Protein AF-A0ABD7JQG3-F1 (afdb_monomer_lite)

Secondary structure (DSSP, 8-state):
-HHHHHHHHHHHHH-HHHHHHHHHHHHHHHHHHHTT----SS-SHHHHHHHHHHTHHHHHHHHHHHHIIIIIHHHHSSHHHHHHHTT--HHHHHHHHHHHHHHHHHHHHHHHHHHHHHHHHHHTTT-PPPPPTTHHHHHHHHHHHHHHHHHHHHHHHHHHHHHH--HHHHHHHHHHHHHHHHHHHHHHGGG--

Radius of gyration: 19.18 Å; chains: 1; bounding box: 51×43×50 Å

Foldseek 3Di:
DVVVLVVLVVCQVPDPLNVVLLVQLLVQLVVLVVVCVQPDVAQALVSLVVSNVVSLVSVLVSLLSSLCVRPLCCLPVCVVVVCVVVPDDPVNVVVSSLVSSLVVLLVSSVVSSVSSRVVSCVVVVNCHDDDDPCNVVVVVVVSVVSSVVSSVLSVVLSVQCVVPVDSVVSVVVVVVVVVVVVVVVVVVVPPDD

Structure (mmCIF, N/CA/C/O backbone):
data_AF-A0ABD7JQG3-F1
#
_entry.id   AF-A0ABD7JQG3-F1
#
loop_
_atom_site.group_PDB
_atom_site.id
_atom_site.type_symbol
_atom_site.label_atom_id
_atom_site.label_alt_id
_atom_site.label_comp_id
_atom_site.label_asym_id
_atom_site.label_entity_id
_atom_site.label_seq_id
_atom_site.pdbx_PDB_ins_code
_atom_site.Cartn_x
_atom_site.Cartn_y
_atom_site.Cartn_z
_atom_site.occupancy
_atom_site.B_iso_or_equiv
_atom_site.auth_seq_id
_atom_site.auth_comp_id
_atom_site.auth_asym_id
_atom_site.auth_atom_id
_atom_site.pdbx_PDB_model_num
ATOM 1 N N . MET A 1 1 ? -23.945 4.153 6.727 1.00 66.44 1 MET A N 1
ATOM 2 C CA . MET A 1 1 ? -22.587 3.629 6.431 1.00 66.44 1 MET A CA 1
ATOM 3 C C . MET A 1 1 ? -21.761 4.599 5.591 1.00 66.44 1 MET A C 1
ATOM 5 O O . MET A 1 1 ? -20.688 4.965 6.045 1.00 66.44 1 MET A O 1
ATOM 9 N N . PHE A 1 2 ? -22.267 5.107 4.458 1.00 71.56 2 PHE A N 1
ATOM 10 C CA . PHE A 1 2 ? -21.543 6.068 3.602 1.00 71.56 2 PHE A CA 1
ATOM 11 C C . PHE A 1 2 ? -20.986 7.311 4.320 1.00 71.56 2 PHE A C 1
ATOM 13 O O . PHE A 1 2 ? -19.851 7.690 4.064 1.00 71.56 2 PHE A O 1
ATOM 20 N N . ASN A 1 3 ? -21.718 7.909 5.268 1.00 76.25 3 ASN A N 1
ATOM 21 C CA . ASN A 1 3 ? -21.191 9.045 6.043 1.00 76.25 3 ASN A CA 1
ATOM 22 C C . ASN A 1 3 ? -20.011 8.658 6.955 1.00 76.25 3 ASN A C 1
ATOM 24 O O . ASN A 1 3 ? -19.144 9.485 7.204 1.00 76.25 3 ASN A O 1
ATOM 28 N N . SER A 1 4 ? -19.945 7.400 7.407 1.00 68.94 4 SER A N 1
ATOM 29 C CA . SER A 1 4 ? -18.804 6.877 8.173 1.00 68.94 4 SER A CA 1
ATOM 30 C C . SER A 1 4 ? -17.583 6.703 7.269 1.00 68.94 4 SER A C 1
ATOM 32 O O . SER A 1 4 ? -16.497 7.129 7.630 1.00 68.94 4 SER A O 1
ATOM 34 N N . ILE A 1 5 ? -17.787 6.163 6.062 1.00 73.00 5 ILE A N 1
ATOM 35 C CA . ILE A 1 5 ? -16.744 6.019 5.035 1.00 73.00 5 ILE A CA 1
ATOM 36 C C . ILE A 1 5 ? -16.175 7.393 4.653 1.00 73.00 5 ILE A C 1
ATOM 38 O O . ILE A 1 5 ? -14.962 7.572 4.634 1.00 73.00 5 ILE A O 1
ATOM 42 N N . LYS A 1 6 ? -17.039 8.388 4.408 1.00 77.31 6 LYS A N 1
ATOM 43 C CA . LYS A 1 6 ? -16.616 9.765 4.098 1.00 77.31 6 LYS A CA 1
ATOM 44 C C . LYS A 1 6 ? -15.787 10.387 5.225 1.00 77.31 6 LYS A C 1
ATOM 46 O O . LYS A 1 6 ? -14.781 11.030 4.944 1.00 77.31 6 LYS A O 1
ATOM 51 N N . ALA A 1 7 ? -16.194 10.191 6.480 1.00 76.31 7 ALA A N 1
ATOM 52 C CA . ALA A 1 7 ? -15.458 10.697 7.636 1.00 76.31 7 ALA A CA 1
ATOM 53 C C . ALA A 1 7 ? -14.079 10.031 7.777 1.00 76.31 7 ALA A C 1
ATOM 55 O O . ALA A 1 7 ? -13.089 10.728 7.999 1.00 76.31 7 ALA A O 1
ATOM 56 N N . ASP A 1 8 ? -14.008 8.711 7.578 1.00 76.44 8 ASP A N 1
ATOM 57 C CA . ASP A 1 8 ? -12.752 7.955 7.619 1.00 76.44 8 ASP A CA 1
ATOM 58 C C . ASP A 1 8 ? -11.786 8.431 6.521 1.00 76.44 8 ASP A C 1
ATOM 60 O O . ASP A 1 8 ? -10.620 8.701 6.807 1.00 76.44 8 ASP A O 1
ATOM 64 N N . TYR A 1 9 ? -12.280 8.640 5.295 1.00 76.44 9 TYR A N 1
ATOM 65 C CA . TYR A 1 9 ? -11.499 9.214 4.195 1.00 76.44 9 TYR A CA 1
ATOM 66 C C . TYR A 1 9 ? -11.006 10.630 4.482 1.00 76.44 9 TYR A C 1
ATOM 68 O O . TYR A 1 9 ? -9.829 10.931 4.286 1.00 76.44 9 TYR A O 1
ATOM 76 N N . TYR A 1 10 ? -11.893 11.500 4.964 1.00 80.25 10 TYR A N 1
ATOM 77 C CA . TYR A 1 10 ? -11.546 12.882 5.280 1.00 80.25 10 TYR A CA 1
ATOM 78 C C . TYR A 1 10 ? -10.452 12.957 6.351 1.00 80.25 10 TYR A C 1
ATOM 80 O O . TYR A 1 10 ? -9.482 13.704 6.209 1.00 80.25 10 TYR A O 1
ATOM 88 N N . ARG A 1 11 ? -10.569 12.136 7.402 1.00 75.62 11 ARG A N 1
ATOM 89 C CA . ARG A 1 11 ? -9.550 12.037 8.453 1.00 75.62 11 ARG A CA 1
ATOM 90 C C . ARG A 1 11 ? -8.215 11.552 7.894 1.00 75.62 11 ARG A C 1
ATOM 92 O O . ARG A 1 11 ? -7.167 12.042 8.305 1.00 75.62 11 ARG A O 1
ATOM 99 N N . LEU A 1 12 ? -8.256 10.605 6.962 1.00 74.56 12 LEU A N 1
ATOM 100 C CA . LEU A 1 12 ? -7.072 9.983 6.390 1.00 74.56 12 LEU A CA 1
ATOM 101 C C . LEU A 1 12 ? -6.294 10.935 5.478 1.00 74.56 12 LEU A C 1
ATOM 103 O O . LEU A 1 12 ? -5.100 11.111 5.691 1.00 74.56 12 LEU A O 1
ATOM 107 N N . PHE A 1 13 ? -6.962 11.625 4.550 1.00 75.38 13 PHE A N 1
ATOM 108 C CA . PHE A 1 13 ? -6.308 12.605 3.669 1.00 75.38 13 PHE A CA 1
ATOM 109 C C . PHE A 1 13 ? -5.743 13.819 4.415 1.00 75.38 13 PHE A C 1
ATOM 111 O O . PHE A 1 13 ? -4.793 14.447 3.949 1.00 75.38 13 PHE A O 1
ATOM 118 N N . ARG A 1 14 ? -6.303 14.149 5.584 1.00 79.94 14 ARG A N 1
ATOM 119 C CA . ARG A 1 14 ? -5.788 15.209 6.461 1.00 79.94 14 ARG A CA 1
ATOM 120 C C . ARG A 1 14 ? -4.673 14.726 7.398 1.00 79.94 14 ARG A C 1
ATOM 122 O O . ARG A 1 14 ? -3.995 15.547 8.011 1.00 79.94 14 ARG A O 1
ATOM 129 N N . SER A 1 15 ? -4.480 13.416 7.538 1.00 76.69 15 SER A N 1
ATOM 130 C CA . SER A 1 15 ? -3.488 12.859 8.454 1.00 76.69 15 SER A CA 1
ATOM 131 C C . SER A 1 15 ? -2.072 13.098 7.938 1.00 76.69 15 SER A C 1
ATOM 133 O O . SER A 1 15 ? -1.725 12.706 6.825 1.00 76.69 15 SER A O 1
ATOM 135 N N . VAL A 1 16 ? -1.219 13.665 8.792 1.00 72.56 16 VAL A N 1
ATOM 136 C CA . VAL A 1 16 ? 0.224 13.796 8.525 1.00 72.56 16 VAL A CA 1
ATOM 137 C C . VAL A 1 16 ? 0.867 12.416 8.344 1.00 72.56 16 VAL A C 1
ATOM 139 O O . VAL A 1 16 ? 1.790 12.263 7.551 1.00 72.56 16 VAL A O 1
ATOM 142 N N . GLY A 1 17 ? 0.333 11.387 9.013 1.00 69.94 17 GLY A N 1
ATOM 143 C CA . GLY A 1 17 ? 0.807 10.011 8.875 1.00 69.94 17 GLY A CA 1
ATOM 144 C C . GLY A 1 17 ? 0.571 9.429 7.480 1.00 69.94 17 GLY A C 1
ATOM 145 O O . GLY A 1 17 ? 1.443 8.741 6.963 1.00 69.94 17 GLY A O 1
ATOM 146 N N . PHE A 1 18 ? -0.554 9.754 6.833 1.00 77.25 18 PHE A N 1
ATOM 147 C CA . PHE A 1 18 ? -0.825 9.310 5.461 1.00 77.25 18 PHE A CA 1
ATOM 148 C C . PHE A 1 18 ? 0.182 9.906 4.470 1.00 77.25 18 PHE A C 1
ATOM 150 O O . PHE A 1 18 ? 0.817 9.177 3.708 1.00 77.25 18 PHE A O 1
ATOM 157 N N . TRP A 1 19 ? 0.398 11.221 4.538 1.00 78.56 19 TRP A N 1
ATOM 158 C CA . TRP A 1 19 ? 1.377 11.901 3.687 1.00 78.56 19 TRP A CA 1
ATOM 159 C C . TRP A 1 19 ? 2.818 11.464 3.976 1.00 78.56 19 TRP A C 1
ATOM 161 O O . TRP A 1 19 ? 3.605 11.309 3.044 1.00 78.56 19 TRP A O 1
ATOM 171 N N . GLY A 1 20 ? 3.158 11.197 5.242 1.00 78.00 20 GLY A N 1
ATOM 172 C CA . GLY A 1 20 ? 4.467 10.664 5.628 1.00 78.00 20 GLY A CA 1
ATOM 173 C C . GLY A 1 20 ? 4.738 9.280 5.034 1.00 78.00 20 GLY A C 1
ATOM 174 O O . GLY A 1 20 ? 5.815 9.041 4.490 1.00 78.00 20 GLY A O 1
ATOM 175 N N . VAL A 1 21 ? 3.744 8.387 5.059 1.00 77.69 21 VAL A N 1
ATOM 176 C CA . VAL A 1 21 ? 3.840 7.061 4.427 1.00 77.69 21 VAL A CA 1
ATOM 177 C C . VAL A 1 21 ? 3.999 7.182 2.910 1.00 77.69 21 VAL A C 1
ATOM 179 O O . VAL A 1 21 ? 4.825 6.482 2.321 1.00 77.69 21 VAL A O 1
ATOM 182 N N . GLN A 1 22 ? 3.268 8.101 2.274 1.00 78.00 22 GLN A N 1
ATOM 183 C CA . GLN A 1 22 ? 3.406 8.349 0.840 1.00 78.00 22 GLN A CA 1
ATOM 184 C C . GLN A 1 22 ? 4.816 8.842 0.482 1.00 78.00 22 GLN A C 1
ATOM 186 O O . GLN A 1 22 ? 5.421 8.328 -0.461 1.00 78.00 22 GLN A O 1
ATOM 191 N N . ALA A 1 23 ? 5.363 9.787 1.253 1.00 80.31 23 ALA A N 1
ATOM 192 C CA . ALA A 1 23 ? 6.724 10.290 1.068 1.00 80.31 23 ALA A CA 1
ATOM 193 C C . ALA A 1 23 ? 7.779 9.186 1.258 1.00 80.31 23 ALA A C 1
ATOM 195 O O . ALA A 1 23 ? 8.714 9.087 0.464 1.00 80.31 23 ALA A O 1
ATOM 196 N N . PHE A 1 24 ? 7.600 8.310 2.251 1.00 81.88 24 PHE A N 1
ATOM 197 C CA . PHE A 1 24 ? 8.486 7.169 2.489 1.00 81.88 24 PHE A CA 1
ATOM 198 C C . PHE A 1 24 ? 8.505 6.185 1.310 1.00 81.88 24 PHE A C 1
ATOM 200 O O . PHE A 1 24 ? 9.574 5.735 0.895 1.00 81.88 24 PHE A O 1
ATOM 207 N N . CYS A 1 25 ? 7.342 5.893 0.719 1.00 77.81 25 CYS A N 1
ATOM 208 C CA . CYS A 1 25 ? 7.265 5.028 -0.460 1.00 77.81 25 CYS A CA 1
ATOM 209 C C . CYS A 1 25 ? 7.990 5.641 -1.666 1.00 77.81 25 CYS A C 1
ATOM 211 O O . CYS A 1 25 ? 8.729 4.943 -2.359 1.00 77.81 25 CYS A O 1
ATOM 213 N N . ILE A 1 26 ? 7.821 6.950 -1.889 1.00 78.88 26 ILE A N 1
ATOM 214 C CA . ILE A 1 26 ? 8.504 7.682 -2.968 1.00 78.88 26 ILE A CA 1
ATOM 215 C C . ILE A 1 26 ? 10.017 7.658 -2.759 1.00 78.88 26 ILE A C 1
ATOM 217 O O . ILE A 1 26 ? 10.766 7.380 -3.693 1.00 78.88 26 ILE A O 1
ATOM 221 N N . PHE A 1 27 ? 10.471 7.897 -1.529 1.00 81.56 27 PHE A N 1
ATOM 222 C CA . PHE A 1 27 ? 11.889 7.833 -1.191 1.00 81.56 27 PHE A CA 1
ATOM 223 C C . PHE A 1 27 ? 12.480 6.441 -1.454 1.00 81.56 27 PHE A C 1
ATOM 225 O O . PHE A 1 27 ? 13.575 6.333 -2.002 1.00 81.56 27 PHE A O 1
ATOM 232 N N . GLY A 1 28 ? 11.732 5.376 -1.152 1.00 78.06 28 GLY A N 1
ATOM 233 C CA . GLY A 1 28 ? 12.131 4.008 -1.490 1.00 78.06 28 GLY A CA 1
ATOM 234 C C . GLY A 1 28 ? 12.273 3.765 -2.995 1.00 78.06 28 GLY A C 1
ATOM 235 O O . GLY A 1 28 ? 13.239 3.137 -3.420 1.00 78.06 28 GLY A O 1
ATOM 236 N N . ILE A 1 29 ? 11.356 4.305 -3.807 1.00 76.56 29 ILE A N 1
ATOM 237 C CA . ILE A 1 29 ? 11.429 4.221 -5.276 1.00 76.56 29 ILE A CA 1
ATOM 238 C C . ILE A 1 29 ? 12.679 4.953 -5.784 1.00 76.56 29 ILE A C 1
ATOM 240 O O . ILE A 1 29 ? 13.425 4.402 -6.589 1.00 76.56 29 ILE A O 1
ATOM 244 N N . LEU A 1 30 ? 12.961 6.157 -5.270 1.00 77.56 30 LEU A N 1
ATOM 245 C CA . LEU A 1 30 ? 14.173 6.903 -5.625 1.00 77.56 30 LEU A CA 1
ATOM 246 C C . LEU A 1 30 ? 15.441 6.121 -5.261 1.00 77.56 30 LEU A C 1
ATOM 248 O O . LEU A 1 30 ? 16.336 5.988 -6.093 1.00 77.56 30 LEU A O 1
ATOM 252 N N . LEU A 1 31 ? 15.509 5.556 -4.053 1.00 76.69 31 LEU A N 1
ATOM 253 C CA . LEU A 1 31 ? 16.640 4.731 -3.619 1.00 76.69 31 LEU A CA 1
ATOM 254 C C . LEU A 1 31 ? 16.843 3.498 -4.506 1.00 76.69 31 LEU A C 1
ATOM 256 O O . LEU A 1 31 ? 17.976 3.184 -4.871 1.00 76.69 31 LEU A O 1
ATOM 260 N N . ALA A 1 32 ? 15.769 2.801 -4.877 1.00 72.56 32 ALA A N 1
ATOM 261 C CA . ALA A 1 32 ? 15.850 1.637 -5.759 1.00 72.56 32 ALA A CA 1
ATOM 262 C C . ALA A 1 32 ? 16.450 1.995 -7.132 1.00 72.56 32 ALA A C 1
ATOM 264 O O . ALA A 1 32 ? 17.255 1.234 -7.668 1.00 72.56 32 ALA A O 1
ATOM 265 N N . ILE A 1 33 ? 16.135 3.186 -7.650 1.00 70.50 33 ILE A N 1
ATOM 266 C CA . ILE A 1 33 ? 16.674 3.698 -8.916 1.00 70.50 33 ILE A CA 1
ATOM 267 C C . ILE A 1 33 ? 18.144 4.107 -8.768 1.00 70.50 33 ILE A C 1
ATOM 269 O O . ILE A 1 33 ? 18.977 3.683 -9.566 1.00 70.50 33 ILE A O 1
ATOM 273 N N . PHE A 1 34 ? 18.494 4.880 -7.732 1.00 68.19 34 PHE A N 1
ATOM 274 C CA . PHE A 1 34 ? 19.876 5.329 -7.500 1.00 68.19 34 PHE A CA 1
ATOM 275 C C . PHE A 1 34 ? 20.840 4.174 -7.223 1.00 68.19 34 PHE A C 1
ATOM 277 O O . PHE A 1 34 ? 21.997 4.215 -7.634 1.00 68.19 34 PHE A O 1
ATOM 284 N N . THR A 1 35 ? 20.376 3.129 -6.538 1.00 65.25 35 THR A N 1
ATOM 285 C CA . THR A 1 35 ? 21.213 1.968 -6.205 1.00 65.25 35 THR A CA 1
ATOM 286 C C . THR A 1 35 ? 21.419 1.014 -7.380 1.00 65.25 35 THR A C 1
ATOM 288 O O . THR A 1 35 ? 22.145 0.036 -7.223 1.00 65.25 35 THR A O 1
ATOM 291 N N . SER A 1 36 ? 20.816 1.283 -8.549 1.00 60.03 36 SER A N 1
ATOM 292 C CA . SER A 1 36 ? 20.921 0.455 -9.762 1.00 60.03 36 SER A CA 1
ATOM 293 C C . SER A 1 36 ? 20.628 -1.032 -9.522 1.00 60.03 36 SER A C 1
ATOM 295 O O . SER A 1 36 ? 21.054 -1.877 -10.298 1.00 60.03 36 SER A O 1
ATOM 297 N N . LYS A 1 37 ? 19.917 -1.382 -8.440 1.00 54.56 37 LYS A N 1
ATOM 298 C CA . LYS A 1 37 ? 19.585 -2.780 -8.126 1.00 54.56 37 LYS A CA 1
ATOM 299 C C . LYS A 1 37 ? 18.555 -3.363 -9.086 1.00 54.56 37 LYS A C 1
ATOM 301 O O . LYS A 1 37 ? 18.428 -4.577 -9.182 1.00 54.56 37 LYS A O 1
ATOM 306 N N . VAL A 1 38 ? 17.852 -2.496 -9.806 1.00 56.00 38 VAL A N 1
ATOM 307 C CA . VAL A 1 38 ? 16.987 -2.863 -10.919 1.00 56.00 38 VAL A CA 1
ATOM 308 C C . VAL A 1 38 ? 17.801 -2.681 -12.196 1.00 56.00 38 VAL A C 1
ATOM 310 O O . VAL A 1 38 ? 17.778 -1.623 -12.811 1.00 56.00 38 VAL A O 1
ATOM 313 N N . VAL A 1 39 ? 18.595 -3.684 -12.566 1.00 48.72 39 VAL A N 1
ATOM 314 C CA . VAL A 1 39 ? 19.221 -3.743 -13.897 1.00 48.72 39 VAL A CA 1
ATOM 315 C C . VAL A 1 39 ? 18.271 -4.507 -14.812 1.00 48.72 39 VAL A C 1
ATOM 317 O O . VAL A 1 39 ? 18.521 -5.651 -15.176 1.00 48.72 39 VAL A O 1
ATOM 320 N N . SER A 1 40 ? 17.141 -3.892 -15.153 1.00 52.22 40 SER A N 1
ATOM 321 C CA . SER A 1 40 ? 16.359 -4.357 -16.298 1.00 52.22 40 SER A CA 1
ATOM 322 C C . SER A 1 40 ? 17.016 -3.766 -17.547 1.00 52.22 40 SER A C 1
ATOM 324 O O . SER A 1 40 ? 17.204 -2.555 -17.637 1.00 52.22 40 SER A O 1
ATOM 326 N N . SER A 1 41 ? 17.412 -4.630 -18.486 1.00 49.09 41 SER A N 1
ATOM 327 C CA . SER A 1 41 ? 18.123 -4.291 -19.734 1.00 49.09 41 SER A CA 1
ATOM 328 C C . SER A 1 41 ? 17.334 -3.367 -20.680 1.00 49.09 41 SER A C 1
ATOM 330 O O . SER A 1 41 ? 17.885 -2.913 -21.682 1.00 49.09 41 SER A O 1
ATOM 332 N N . ASP A 1 42 ? 16.067 -3.086 -20.369 1.00 54.94 42 ASP A N 1
ATOM 333 C CA . ASP A 1 42 ? 15.148 -2.333 -21.211 1.00 54.94 42 ASP A CA 1
ATOM 334 C C . ASP A 1 42 ? 14.823 -0.959 -20.613 1.00 54.94 42 ASP A C 1
ATOM 336 O O . ASP A 1 42 ? 14.288 -0.826 -19.511 1.00 54.94 42 ASP A O 1
ATOM 340 N N . ASN A 1 43 ? 15.113 0.085 -21.390 1.00 57.34 43 ASN A N 1
ATOM 341 C CA . ASN A 1 43 ? 14.728 1.459 -21.085 1.00 57.34 43 ASN A CA 1
ATOM 342 C C . ASN A 1 43 ? 13.208 1.620 -21.265 1.00 57.34 43 ASN A C 1
ATOM 344 O O . ASN A 1 43 ? 12.692 1.360 -22.352 1.00 57.34 43 ASN A O 1
ATOM 348 N N . GLY A 1 44 ? 12.480 2.099 -20.249 1.00 63.25 44 GLY A N 1
ATOM 349 C CA . GLY A 1 44 ? 11.064 2.461 -20.397 1.00 63.25 44 GLY A CA 1
ATOM 350 C C . GLY A 1 44 ? 10.145 1.997 -19.266 1.00 63.25 44 GLY A C 1
ATOM 351 O O . GLY A 1 44 ? 10.538 1.873 -18.113 1.00 63.25 44 GLY A O 1
ATOM 352 N N . ILE A 1 45 ? 8.869 1.774 -19.593 1.00 64.06 45 ILE A N 1
ATOM 353 C CA . ILE A 1 45 ? 7.789 1.597 -18.602 1.00 64.06 45 ILE A CA 1
ATOM 354 C C . ILE A 1 45 ? 7.939 0.300 -17.781 1.00 64.06 45 ILE A C 1
ATOM 356 O O . ILE A 1 45 ? 7.523 0.263 -16.624 1.00 64.06 45 ILE A O 1
ATOM 360 N N . PHE A 1 46 ? 8.585 -0.736 -18.327 1.00 67.19 46 PHE A N 1
ATOM 361 C CA . PHE A 1 46 ? 8.885 -1.967 -17.585 1.00 67.19 46 PHE A CA 1
ATOM 362 C C . PHE A 1 46 ? 9.854 -1.730 -16.424 1.00 67.19 46 PHE A C 1
ATOM 364 O O . PHE A 1 46 ? 9.608 -2.232 -15.334 1.00 67.19 46 PHE A O 1
ATOM 371 N N . PHE A 1 47 ? 10.864 -0.873 -16.601 1.00 69.44 47 PHE A N 1
ATOM 372 C CA . PHE A 1 47 ? 11.760 -0.487 -15.510 1.00 69.44 47 PHE A CA 1
ATOM 373 C C . PHE A 1 47 ? 10.987 0.161 -14.352 1.00 69.44 47 PHE A C 1
ATOM 375 O O . PHE A 1 47 ? 11.191 -0.192 -13.195 1.00 69.44 47 PHE A O 1
ATOM 382 N N . ALA A 1 48 ? 10.038 1.057 -14.644 1.00 67.75 48 ALA A N 1
ATOM 383 C CA . ALA A 1 48 ? 9.211 1.679 -13.609 1.00 67.75 48 ALA A CA 1
ATOM 384 C C . ALA A 1 48 ? 8.356 0.652 -12.840 1.00 67.75 48 ALA A C 1
ATOM 386 O O . ALA A 1 48 ? 8.199 0.762 -11.623 1.00 67.75 48 ALA A O 1
ATOM 387 N N . ILE A 1 49 ? 7.823 -0.361 -13.530 1.00 73.38 49 ILE A N 1
ATOM 388 C CA . ILE A 1 49 ? 7.043 -1.443 -12.909 1.00 73.38 49 ILE A CA 1
ATOM 389 C C . ILE A 1 49 ? 7.939 -2.354 -12.069 1.00 73.38 49 ILE A C 1
ATOM 391 O O . ILE A 1 49 ? 7.547 -2.716 -10.957 1.00 73.38 49 ILE A O 1
ATOM 395 N N . ASP A 1 50 ? 9.130 -2.688 -12.559 1.00 73.19 50 ASP A N 1
ATOM 396 C CA . ASP A 1 50 ? 10.104 -3.515 -11.846 1.00 73.19 50 ASP A CA 1
ATOM 397 C C . ASP A 1 50 ? 10.616 -2.808 -10.592 1.00 73.19 50 ASP A C 1
ATOM 399 O O . ASP A 1 50 ? 10.695 -3.424 -9.534 1.00 73.19 50 ASP A O 1
ATOM 403 N N . VAL A 1 51 ? 10.869 -1.499 -10.655 1.00 70.62 51 VAL A N 1
ATOM 404 C CA . VAL A 1 51 ? 11.240 -0.688 -9.485 1.00 70.62 51 VAL A CA 1
ATOM 405 C C . VAL A 1 51 ? 10.131 -0.678 -8.435 1.00 70.62 51 VAL A C 1
ATOM 407 O O . VAL A 1 51 ? 10.401 -0.868 -7.246 1.00 70.62 51 VAL A O 1
ATOM 410 N N . VAL A 1 52 ? 8.877 -0.473 -8.848 1.00 71.81 52 VAL A N 1
ATOM 411 C CA . VAL A 1 52 ? 7.734 -0.492 -7.921 1.00 71.81 52 VAL A CA 1
ATOM 412 C C . VAL A 1 52 ? 7.542 -1.889 -7.324 1.00 71.81 52 VAL A C 1
ATOM 414 O O . VAL A 1 52 ? 7.274 -2.011 -6.128 1.00 71.81 52 VAL A O 1
ATOM 417 N N . SER A 1 53 ? 7.742 -2.939 -8.123 1.00 73.69 53 SER A N 1
ATOM 418 C CA . SER A 1 53 ? 7.616 -4.334 -7.688 1.00 73.69 53 SER A CA 1
ATOM 419 C C . SER A 1 53 ? 8.761 -4.763 -6.770 1.00 73.69 53 SER A C 1
ATOM 421 O O . SER A 1 53 ? 8.509 -5.412 -5.763 1.00 73.69 53 SER A O 1
ATOM 423 N N . TYR A 1 54 ? 9.997 -4.339 -7.035 1.00 71.69 54 TYR A N 1
ATOM 424 C CA . TYR A 1 54 ? 11.141 -4.538 -6.140 1.00 71.69 54 TYR A CA 1
ATOM 425 C C . TYR A 1 54 ? 10.904 -3.863 -4.785 1.00 71.69 54 TYR A C 1
ATOM 427 O O . TYR A 1 54 ? 11.247 -4.397 -3.729 1.00 71.69 54 TYR A O 1
ATOM 435 N N . ASN A 1 55 ? 10.252 -2.700 -4.800 1.00 71.44 55 ASN A N 1
ATOM 436 C CA . ASN A 1 55 ? 9.918 -1.973 -3.588 1.00 71.44 55 ASN A CA 1
ATOM 437 C C . ASN A 1 55 ? 8.645 -2.485 -2.880 1.00 71.44 55 ASN A C 1
ATOM 439 O O . ASN A 1 55 ? 8.196 -1.883 -1.898 1.00 71.44 55 ASN A O 1
ATOM 443 N N . SER A 1 56 ? 8.062 -3.609 -3.317 1.00 67.44 56 SER A N 1
ATOM 444 C CA . SER A 1 56 ? 6.846 -4.168 -2.711 1.00 67.44 56 SER A CA 1
ATOM 445 C C . SER A 1 56 ? 6.993 -4.368 -1.200 1.00 67.44 56 SER A C 1
ATOM 447 O O . SER A 1 56 ? 6.048 -4.120 -0.456 1.00 67.44 56 SER A O 1
ATOM 449 N N . GLY A 1 57 ? 8.194 -4.718 -0.721 1.00 68.25 57 GLY A N 1
ATOM 450 C CA . GLY A 1 57 ? 8.530 -4.825 0.703 1.00 68.25 57 GLY A CA 1
ATOM 451 C C . GLY A 1 57 ? 8.246 -3.551 1.512 1.00 68.25 57 GLY A C 1
ATOM 452 O O . GLY A 1 57 ? 7.605 -3.626 2.563 1.00 68.25 57 GLY A O 1
ATOM 453 N N . MET A 1 58 ? 8.650 -2.367 1.030 1.00 68.06 58 MET A N 1
ATOM 454 C CA . MET A 1 58 ? 8.312 -1.107 1.715 1.00 68.06 58 MET A CA 1
ATOM 455 C C . MET A 1 58 ? 6.830 -0.765 1.561 1.00 68.06 58 MET A C 1
ATOM 457 O O . MET A 1 58 ? 6.253 -0.187 2.483 1.00 68.06 58 MET A O 1
ATOM 461 N N . LEU A 1 59 ? 6.191 -1.149 0.451 1.00 66.75 59 LEU A N 1
ATOM 462 C CA . LEU A 1 59 ? 4.747 -0.958 0.253 1.00 66.75 59 LEU A CA 1
ATOM 463 C C . LEU A 1 59 ? 3.915 -1.778 1.247 1.00 66.75 59 LEU A C 1
ATOM 465 O O . LEU A 1 59 ? 2.887 -1.306 1.743 1.00 66.75 59 LEU A O 1
ATOM 469 N N . PHE A 1 60 ? 4.389 -2.969 1.610 1.00 67.88 60 PHE A N 1
ATOM 470 C CA . PHE A 1 60 ? 3.777 -3.783 2.658 1.00 67.88 60 PHE A CA 1
ATOM 471 C C . PHE A 1 60 ? 3.924 -3.147 4.049 1.00 67.88 60 PHE A C 1
ATOM 473 O O . PHE A 1 60 ? 2.956 -3.123 4.816 1.00 67.88 60 PHE A O 1
ATOM 480 N N . ILE A 1 61 ? 5.083 -2.561 4.370 1.00 69.62 61 ILE A N 1
ATOM 481 C CA . ILE A 1 61 ? 5.288 -1.810 5.625 1.00 69.62 61 ILE A CA 1
ATOM 482 C C . ILE A 1 61 ? 4.390 -0.566 5.662 1.00 69.62 61 ILE A C 1
ATOM 484 O O . ILE A 1 61 ? 3.718 -0.306 6.661 1.00 69.62 61 ILE A O 1
ATOM 488 N N . ALA A 1 62 ? 4.320 0.171 4.555 1.00 68.62 62 ALA A N 1
ATOM 489 C CA . ALA A 1 62 ? 3.459 1.336 4.397 1.00 68.62 62 ALA A CA 1
ATOM 490 C C . ALA A 1 62 ? 1.981 1.000 4.647 1.00 68.62 62 ALA A C 1
ATOM 492 O O . ALA A 1 62 ? 1.301 1.700 5.402 1.00 68.62 62 ALA A O 1
ATOM 493 N N . CYS A 1 63 ? 1.491 -0.114 4.098 1.00 67.12 63 CYS A N 1
ATOM 494 C CA . CYS A 1 63 ? 0.128 -0.574 4.358 1.00 67.12 63 CYS A CA 1
ATOM 495 C C . CYS A 1 63 ? -0.101 -0.941 5.827 1.00 67.12 63 CYS A C 1
ATOM 497 O O . CYS A 1 63 ? -1.131 -0.570 6.387 1.00 67.12 63 CYS A O 1
ATOM 499 N N . ASN A 1 64 ? 0.862 -1.579 6.493 1.00 66.12 64 ASN A N 1
ATOM 500 C CA . ASN A 1 64 ? 0.773 -1.844 7.931 1.00 66.12 64 ASN A CA 1
ATOM 501 C C . ASN A 1 64 ? 0.597 -0.550 8.743 1.00 66.12 64 ASN A C 1
ATOM 503 O O . ASN A 1 64 ? -0.322 -0.450 9.562 1.00 66.12 64 ASN A O 1
ATOM 507 N N . VAL A 1 65 ? 1.391 0.482 8.453 1.00 69.38 65 VAL A N 1
ATOM 508 C CA . VAL A 1 65 ? 1.257 1.794 9.106 1.00 69.38 65 VAL A CA 1
ATOM 509 C C . VAL A 1 65 ? -0.118 2.410 8.826 1.00 69.38 65 VAL A C 1
ATOM 511 O O . VAL A 1 65 ? -0.789 2.853 9.759 1.00 69.38 65 VAL A O 1
ATOM 514 N N . MET A 1 66 ? -0.606 2.358 7.586 1.00 68.62 66 MET A N 1
ATOM 515 C CA . MET A 1 66 ? -1.939 2.864 7.235 1.00 68.62 66 MET A CA 1
ATOM 516 C C . MET A 1 66 ? -3.062 2.171 8.005 1.00 68.62 66 MET A C 1
ATOM 518 O O . MET A 1 66 ? -3.975 2.826 8.510 1.00 68.62 66 MET A O 1
ATOM 522 N N . THR A 1 67 ? -2.974 0.854 8.156 1.00 65.12 67 THR A N 1
ATOM 523 C CA . THR A 1 67 ? -3.968 0.073 8.900 1.00 65.12 67 THR A CA 1
ATOM 524 C C . THR A 1 67 ? -3.930 0.399 10.391 1.00 65.12 67 THR A C 1
ATOM 526 O O . THR A 1 67 ? -4.982 0.527 11.015 1.00 65.12 67 THR A O 1
ATOM 529 N N . SER A 1 68 ? -2.743 0.668 10.941 1.00 65.75 68 SER A N 1
ATOM 530 C CA . SER A 1 68 ? -2.572 1.133 12.318 1.00 65.75 68 SER A CA 1
ATOM 531 C C . SER A 1 68 ? -3.166 2.534 12.554 1.00 65.75 68 SER A C 1
ATOM 533 O O . SER A 1 68 ? -3.819 2.757 13.572 1.00 65.75 68 SER A O 1
ATOM 535 N N . LEU A 1 69 ? -3.059 3.451 11.585 1.00 67.38 69 LEU A N 1
ATOM 536 C CA . LEU A 1 69 ? -3.659 4.791 11.657 1.00 67.38 69 LEU A CA 1
ATOM 537 C C . LEU A 1 69 ? -5.194 4.759 11.538 1.00 67.38 69 LEU A C 1
ATOM 539 O O . LEU A 1 69 ? -5.882 5.585 12.135 1.00 67.38 69 LEU A O 1
ATOM 543 N N . LEU A 1 70 ? -5.743 3.812 10.770 1.00 65.06 70 LEU A N 1
ATOM 544 C CA . LEU A 1 70 ? -7.185 3.681 10.518 1.00 65.06 70 LEU A CA 1
ATOM 545 C C . LEU A 1 70 ? -7.938 2.870 11.573 1.00 65.06 70 LEU A C 1
ATOM 547 O O . LEU A 1 70 ? -9.056 3.230 11.939 1.00 65.06 70 LEU A O 1
ATOM 551 N N . LEU A 1 71 ? -7.379 1.734 11.987 1.00 59.66 71 LEU A N 1
ATOM 552 C CA . LEU A 1 71 ? -8.002 0.824 12.950 1.00 59.66 71 LEU A CA 1
ATOM 553 C C . LEU A 1 71 ? -7.485 1.055 14.357 1.00 59.66 71 LEU A C 1
ATOM 555 O O . LEU A 1 71 ? -8.259 0.996 15.307 1.00 59.66 71 LEU A O 1
ATOM 559 N N . GLY A 1 72 ? -6.189 1.302 14.492 1.00 57.41 72 GLY A N 1
ATOM 560 C CA . GLY A 1 72 ? -5.573 1.423 15.795 1.00 57.41 72 GLY A CA 1
ATOM 561 C C . GLY A 1 72 ? -6.102 2.630 16.556 1.00 57.41 72 GLY A C 1
ATOM 562 O O . GLY A 1 72 ? -6.563 2.457 17.683 1.00 57.41 72 GLY A O 1
ATOM 563 N N . VAL A 1 73 ? -6.124 3.818 15.938 1.00 60.19 73 VAL A N 1
ATOM 564 C CA . VAL A 1 73 ? -6.643 5.040 16.587 1.00 60.19 73 VAL A CA 1
ATOM 565 C C . VAL A 1 73 ? -8.077 4.825 17.085 1.00 60.19 73 VAL A C 1
ATOM 567 O O . VAL A 1 73 ? -8.408 5.153 18.222 1.00 60.19 73 VAL A O 1
ATOM 570 N N . ASP A 1 74 ? -8.916 4.163 16.285 1.00 58.06 74 ASP A N 1
ATOM 571 C CA . ASP A 1 74 ? -10.312 3.919 16.658 1.00 58.06 74 ASP A CA 1
ATOM 572 C C . ASP A 1 74 ? -10.494 2.869 17.762 1.00 58.06 74 ASP A C 1
ATOM 574 O O . ASP A 1 74 ? -11.476 2.927 18.513 1.00 58.06 74 ASP A O 1
ATOM 578 N N . LEU A 1 75 ? -9.572 1.911 17.871 1.00 56.53 75 LEU A N 1
ATOM 579 C CA . LEU A 1 75 ? -9.584 0.885 18.914 1.00 56.53 75 LEU A CA 1
ATOM 580 C C . LEU A 1 75 ? -8.952 1.372 20.224 1.00 56.53 75 LEU A C 1
ATOM 582 O O . LEU A 1 75 ? -9.374 0.917 21.288 1.00 56.53 75 LEU A O 1
ATOM 586 N N . ASN A 1 76 ? -7.995 2.301 20.166 1.00 54.72 76 ASN A N 1
ATOM 587 C CA . ASN A 1 76 ? -7.271 2.792 21.339 1.00 54.72 76 ASN A CA 1
ATOM 588 C C . ASN A 1 76 ? -7.993 3.958 22.038 1.00 54.72 76 ASN A C 1
ATOM 590 O O . ASN A 1 76 ? -8.116 3.960 23.261 1.00 54.72 76 ASN A O 1
ATOM 594 N N . ASP A 1 77 ? -8.593 4.886 21.283 1.00 57.84 77 ASP A N 1
ATOM 595 C CA . ASP A 1 77 ? -9.253 6.078 21.850 1.00 57.84 77 ASP A CA 1
ATOM 596 C C . ASP A 1 77 ? -10.703 5.828 22.309 1.00 57.84 77 ASP A C 1
ATOM 598 O O . ASP A 1 77 ? -11.512 6.750 22.417 1.00 57.84 77 ASP A O 1
ATOM 602 N N . LYS A 1 78 ? -11.085 4.565 22.556 1.00 57.22 78 LYS A N 1
ATOM 603 C CA . LYS A 1 78 ? -12.451 4.139 22.948 1.00 57.22 78 LYS A CA 1
ATOM 604 C C . LYS A 1 78 ? -13.565 4.547 21.959 1.00 57.22 78 LYS A C 1
ATOM 606 O O . LYS A 1 78 ? -14.743 4.285 22.221 1.00 57.22 78 LYS A O 1
ATOM 611 N N . LEU A 1 79 ? -13.218 5.101 20.794 1.00 58.09 79 LEU A N 1
ATOM 612 C CA . LEU A 1 79 ? -14.134 5.471 19.707 1.00 58.09 79 LEU A CA 1
ATOM 613 C C . LEU A 1 79 ? -14.926 4.267 19.188 1.00 58.09 79 LEU A C 1
ATOM 615 O O . LEU A 1 79 ? -16.073 4.424 18.768 1.00 58.09 79 LEU A O 1
ATOM 619 N N . TYR A 1 80 ? -14.356 3.062 19.261 1.00 58.88 80 TYR A N 1
ATOM 620 C CA . TYR A 1 80 ? -15.068 1.817 18.983 1.00 58.88 80 TYR A CA 1
ATOM 621 C C . TYR A 1 80 ? -16.293 1.627 19.889 1.00 58.88 80 TYR A C 1
ATOM 623 O O . TYR A 1 80 ? -17.386 1.350 19.400 1.00 58.88 80 TYR A O 1
ATOM 631 N N . HIS A 1 81 ? -16.142 1.837 21.200 1.00 57.12 81 HIS A N 1
ATOM 632 C CA . HIS A 1 81 ? -17.253 1.702 22.142 1.00 57.12 81 HIS A CA 1
ATOM 633 C C . HIS A 1 81 ? -18.300 2.796 21.904 1.00 57.12 81 HIS A C 1
ATOM 635 O O . HIS A 1 81 ? -19.489 2.509 21.858 1.00 57.12 81 HIS A O 1
ATOM 641 N N . ASN A 1 82 ? -17.859 4.023 21.617 1.00 61.03 82 ASN A N 1
ATOM 642 C CA . ASN A 1 82 ? -18.751 5.150 21.342 1.00 61.03 82 ASN A CA 1
ATOM 643 C C . ASN A 1 82 ? -19.565 4.975 20.037 1.00 61.03 82 ASN A C 1
ATOM 645 O O . ASN A 1 82 ? -20.744 5.326 19.960 1.00 61.03 82 ASN A O 1
ATOM 649 N N . ASN A 1 83 ? -18.966 4.364 19.009 1.00 60.12 83 ASN A N 1
ATOM 650 C CA . ASN A 1 83 ? -19.678 3.995 17.780 1.00 60.12 83 ASN A CA 1
ATOM 651 C C . ASN A 1 83 ? -20.696 2.859 18.002 1.00 60.12 83 ASN A C 1
ATOM 653 O O . ASN A 1 83 ? -21.702 2.806 17.297 1.00 60.12 83 ASN A O 1
ATOM 657 N N . LEU A 1 84 ? -20.463 1.964 18.968 1.00 59.47 84 LEU A N 1
ATOM 658 C CA . LEU A 1 84 ? -21.416 0.905 19.322 1.00 59.47 84 LEU A CA 1
ATOM 659 C C . LEU A 1 84 ? -22.591 1.445 20.145 1.00 59.47 84 LEU A C 1
ATOM 661 O O . LEU A 1 84 ? -23.733 1.064 19.894 1.00 59.47 84 LEU A O 1
ATOM 665 N N . THR A 1 85 ? -22.337 2.368 21.075 1.00 60.69 85 THR A N 1
ATOM 666 C CA . THR A 1 85 ? -23.383 2.992 21.906 1.00 60.69 85 THR A CA 1
ATOM 667 C C . THR A 1 85 ? -24.313 3.898 21.094 1.00 60.69 85 THR A C 1
ATOM 669 O O . THR A 1 85 ? -25.477 4.062 21.441 1.00 60.69 85 THR A O 1
ATOM 672 N N . THR A 1 86 ? -23.842 4.429 19.962 1.00 58.97 86 THR A N 1
ATOM 673 C CA . THR A 1 86 ? -24.652 5.210 19.005 1.00 58.97 86 THR A CA 1
ATOM 674 C C . THR A 1 86 ? -25.504 4.345 18.061 1.00 58.97 86 THR A C 1
ATOM 676 O O . THR A 1 86 ? -26.117 4.867 17.131 1.00 58.97 86 THR A O 1
ATOM 679 N N . GLY A 1 87 ? -25.576 3.028 18.291 1.00 56.97 87 GLY A N 1
ATOM 680 C CA . GLY A 1 87 ? -26.500 2.125 17.596 1.00 56.97 87 GLY A CA 1
ATOM 681 C C . GLY A 1 87 ? -25.992 1.559 16.267 1.00 56.97 87 GLY A C 1
ATOM 682 O O . GLY A 1 87 ? -26.756 0.911 15.551 1.00 56.97 87 GLY A O 1
ATOM 683 N N . LYS A 1 88 ? -24.713 1.753 15.908 1.00 62.59 88 LYS A N 1
ATOM 684 C CA . LYS A 1 88 ? -24.134 1.056 14.748 1.00 62.59 88 LYS A CA 1
ATOM 685 C C . LYS A 1 88 ? -23.864 -0.406 15.098 1.00 62.59 88 LYS A C 1
ATOM 687 O O . LYS A 1 88 ? -23.236 -0.720 16.107 1.00 62.59 88 LYS A O 1
ATOM 692 N N . THR A 1 89 ? -24.294 -1.313 14.226 1.00 70.19 89 THR A N 1
ATOM 693 C CA . THR A 1 89 ? -24.025 -2.748 14.390 1.00 70.19 89 THR A CA 1
ATOM 694 C C . THR A 1 89 ? -22.535 -3.051 14.192 1.00 70.19 89 THR A C 1
ATOM 696 O O . THR A 1 89 ? -21.855 -2.420 13.376 1.00 70.19 89 THR A O 1
ATOM 699 N N . ARG A 1 90 ? -22.014 -4.048 14.925 1.00 69.44 90 ARG A N 1
ATOM 700 C CA . ARG A 1 90 ? -20.601 -4.473 14.850 1.00 69.44 90 ARG A CA 1
ATOM 701 C C . ARG A 1 90 ? -20.188 -4.799 13.410 1.00 69.44 90 ARG A C 1
ATOM 703 O O . ARG A 1 90 ? -19.155 -4.334 12.945 1.00 69.44 90 ARG A O 1
ATOM 710 N N . THR A 1 91 ? -21.029 -5.524 12.676 1.00 68.94 91 THR A N 1
ATOM 711 C CA . THR A 1 91 ? -20.794 -5.905 11.274 1.00 68.94 91 THR A CA 1
ATOM 712 C C . THR A 1 91 ? -20.710 -4.704 10.336 1.00 68.94 91 THR A C 1
ATOM 714 O O . THR A 1 91 ? -19.813 -4.652 9.497 1.00 68.94 91 THR A O 1
ATOM 717 N N . GLN A 1 92 ? -21.574 -3.697 10.499 1.00 71.75 92 GLN A N 1
ATOM 718 C CA . GLN A 1 92 ? -21.524 -2.487 9.673 1.00 71.75 92 GLN A CA 1
ATOM 719 C C . GLN A 1 92 ? -20.251 -1.664 9.909 1.00 71.75 92 GLN A C 1
ATOM 721 O O . GLN A 1 92 ? -19.726 -1.065 8.970 1.00 71.75 92 GLN A O 1
ATOM 726 N N . TYR A 1 93 ? -19.731 -1.641 11.136 1.00 74.00 93 TYR A N 1
ATOM 727 C CA . TYR A 1 93 ? -18.460 -0.979 11.431 1.00 74.00 93 TYR A CA 1
ATOM 728 C C . TYR A 1 93 ? -17.290 -1.657 10.703 1.00 74.00 93 TYR A C 1
ATOM 730 O O . TYR A 1 93 ? -16.537 -0.987 9.996 1.00 74.00 93 TYR A O 1
ATOM 738 N N . TYR A 1 94 ? -17.179 -2.986 10.799 1.00 72.62 94 TYR A N 1
ATOM 739 C CA . TYR A 1 94 ? -16.097 -3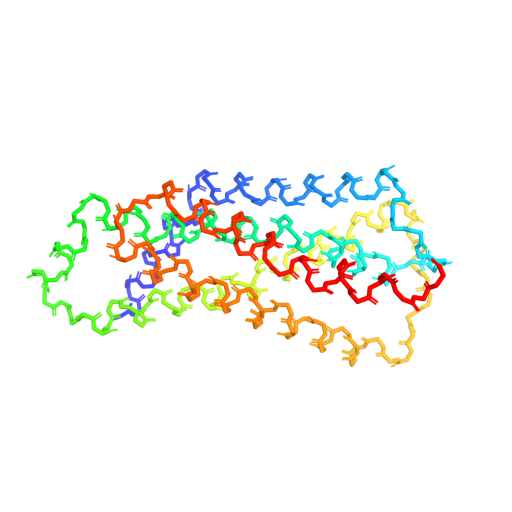.730 10.145 1.00 72.62 94 TYR A CA 1
ATOM 740 C C . TYR A 1 94 ? -16.184 -3.683 8.623 1.00 72.62 94 TYR A C 1
ATOM 742 O O . TYR A 1 94 ? -15.177 -3.441 7.962 1.00 72.62 94 TYR A O 1
ATOM 750 N N . PHE A 1 95 ? -17.386 -3.829 8.065 1.00 76.81 95 PHE A N 1
ATOM 751 C CA . PHE A 1 95 ? -17.579 -3.752 6.620 1.00 76.81 95 PHE A CA 1
ATOM 752 C C . PHE A 1 95 ? -17.219 -2.365 6.072 1.00 76.81 95 PHE A C 1
ATOM 754 O O . PHE A 1 95 ? -16.554 -2.256 5.048 1.00 76.81 95 PHE A O 1
ATOM 761 N N . SER A 1 96 ? -17.575 -1.295 6.793 1.00 77.44 96 SER A N 1
ATOM 762 C CA . SER A 1 96 ? -17.188 0.073 6.428 1.00 77.44 96 SER A CA 1
ATOM 763 C C . SER A 1 96 ? -15.668 0.244 6.377 1.00 77.44 96 SER A C 1
ATOM 765 O O . SER A 1 96 ? -15.157 0.864 5.449 1.00 77.44 96 SER A O 1
ATOM 767 N N . LYS A 1 97 ? -14.935 -0.315 7.345 1.00 80.69 97 LYS A N 1
A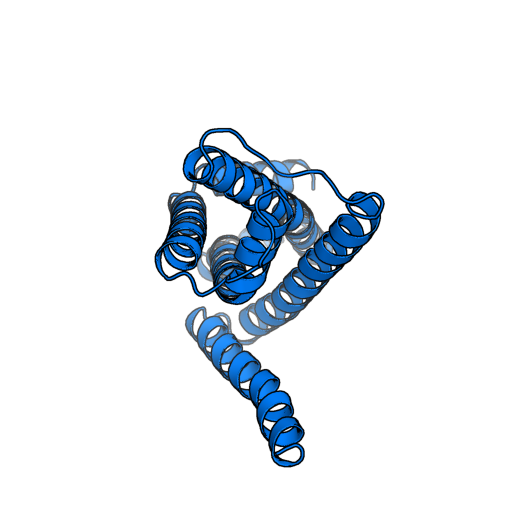TOM 768 C CA . LYS A 1 97 ? -13.469 -0.207 7.392 1.00 80.69 97 LYS A CA 1
ATOM 769 C C . LYS A 1 97 ? -12.768 -1.053 6.340 1.00 80.69 97 LYS A C 1
ATOM 771 O O . LYS A 1 97 ? -11.841 -0.569 5.693 1.00 80.69 97 LYS A O 1
ATOM 776 N N . ALA A 1 98 ? -13.249 -2.276 6.136 1.00 79.12 98 ALA A N 1
ATOM 777 C CA . ALA A 1 98 ? -12.757 -3.159 5.089 1.00 79.12 98 ALA A CA 1
ATOM 778 C C . ALA A 1 98 ? -12.958 -2.541 3.698 1.00 79.12 98 ALA A C 1
ATOM 780 O O . ALA A 1 98 ? -12.062 -2.637 2.863 1.00 79.12 98 ALA A O 1
ATOM 781 N N . LEU A 1 99 ? -14.088 -1.855 3.471 1.00 81.62 99 LEU A N 1
ATOM 782 C CA . LEU A 1 99 ? -14.333 -1.111 2.237 1.00 81.62 99 LEU A CA 1
ATOM 783 C C . LEU A 1 99 ? -13.370 0.062 2.071 1.00 81.62 99 LEU A C 1
ATOM 785 O O . LEU A 1 99 ? -12.760 0.164 1.014 1.00 81.62 99 LEU A O 1
ATOM 789 N N . VAL A 1 100 ? -13.193 0.908 3.096 1.00 81.94 100 VAL A N 1
ATOM 790 C CA . VAL A 1 100 ? -12.262 2.053 3.032 1.00 81.94 100 VAL A CA 1
ATOM 791 C C . VAL A 1 100 ? -10.872 1.579 2.613 1.00 81.94 100 VAL A C 1
ATOM 793 O O . VAL A 1 100 ? -10.321 2.095 1.645 1.00 81.94 100 VAL A O 1
ATOM 796 N N . ILE A 1 101 ? -10.347 0.542 3.267 1.00 79.81 101 ILE A N 1
ATOM 797 C CA . ILE A 1 101 ? -9.011 0.015 2.967 1.00 79.81 101 ILE A CA 1
ATOM 798 C C . ILE A 1 101 ? -8.975 -0.695 1.614 1.00 79.81 101 ILE A C 1
ATOM 800 O O . ILE A 1 101 ? -8.057 -0.449 0.836 1.00 79.81 101 ILE A O 1
ATOM 804 N N . GLY A 1 102 ? -10.001 -1.481 1.279 1.00 80.19 102 GLY A N 1
ATOM 805 C CA . GLY A 1 102 ? -10.121 -2.132 -0.027 1.00 80.19 102 GLY A CA 1
ATOM 806 C C . GLY A 1 102 ? -10.109 -1.148 -1.198 1.00 80.19 102 GLY A C 1
ATOM 807 O O . GLY A 1 102 ? -9.537 -1.453 -2.236 1.00 80.19 102 GLY A O 1
ATOM 808 N N . SER A 1 103 ? -10.668 0.052 -1.025 1.00 83.44 103 SER A N 1
ATOM 809 C CA . SER A 1 103 ? -10.589 1.131 -2.025 1.00 83.44 103 SER A CA 1
ATOM 810 C C . SER A 1 103 ? -9.305 1.970 -1.956 1.00 83.44 103 SER A C 1
ATOM 812 O O . SER A 1 103 ? -8.883 2.520 -2.971 1.00 83.44 103 SER A O 1
ATOM 814 N N . LEU A 1 104 ? -8.647 2.043 -0.798 1.00 82.31 104 LEU A N 1
ATOM 815 C CA . LEU A 1 104 ? -7.419 2.818 -0.623 1.00 82.31 104 LEU A CA 1
ATOM 816 C C . LEU A 1 104 ? -6.186 2.109 -1.198 1.00 82.31 104 LEU A C 1
ATOM 818 O O . LEU A 1 104 ? -5.318 2.764 -1.765 1.00 82.31 104 LEU A O 1
ATOM 822 N N . LEU A 1 105 ? -6.124 0.778 -1.103 1.00 82.50 105 LEU A N 1
ATOM 823 C CA . LEU A 1 105 ? -5.034 -0.020 -1.673 1.00 82.50 105 LEU A CA 1
ATOM 824 C C . LEU A 1 105 ? -4.842 0.178 -3.187 1.00 82.50 105 LEU A C 1
ATOM 826 O O . LEU A 1 105 ? -3.736 0.542 -3.584 1.00 82.50 105 LEU A O 1
ATOM 830 N N . PRO A 1 106 ? -5.857 -0.010 -4.055 1.00 83.44 106 PRO A N 1
ATOM 831 C CA . PRO A 1 106 ? -5.674 0.188 -5.489 1.00 83.44 106 PRO A CA 1
ATOM 832 C C . PRO A 1 106 ? -5.302 1.638 -5.810 1.00 83.44 106 PRO A C 1
ATOM 834 O O . PRO A 1 106 ? -4.458 1.868 -6.670 1.00 83.44 106 PRO A O 1
ATOM 837 N N . MET A 1 107 ? -5.853 2.615 -5.079 1.00 82.69 107 MET A N 1
ATOM 838 C CA . MET A 1 107 ? -5.477 4.023 -5.231 1.00 82.69 107 MET A CA 1
ATOM 839 C C . MET A 1 107 ? -3.995 4.257 -4.898 1.00 82.69 107 MET A C 1
ATOM 841 O O . MET A 1 107 ? -3.306 4.955 -5.641 1.00 82.69 107 MET A O 1
ATOM 845 N N . GLN A 1 108 ? -3.492 3.635 -3.829 1.00 80.62 108 GLN A N 1
ATOM 846 C CA . GLN A 1 108 ? -2.086 3.700 -3.429 1.00 80.62 108 GLN A CA 1
ATOM 847 C C . GLN A 1 108 ? -1.169 3.135 -4.519 1.00 80.62 108 GLN A C 1
ATOM 849 O O . GLN A 1 108 ? -0.211 3.795 -4.920 1.00 80.62 108 GLN A O 1
ATOM 854 N N . PHE A 1 109 ? -1.472 1.939 -5.029 1.00 80.31 109 PHE A N 1
ATOM 855 C CA . PHE A 1 109 ? -0.682 1.314 -6.090 1.00 80.31 109 PHE A CA 1
ATOM 856 C C . PHE A 1 109 ? -0.690 2.148 -7.372 1.00 80.31 109 PHE A C 1
ATOM 858 O O . PHE A 1 109 ? 0.373 2.393 -7.936 1.00 80.31 109 PHE A O 1
ATOM 865 N N . ILE A 1 110 ? -1.850 2.663 -7.795 1.00 83.81 110 ILE A N 1
ATOM 866 C CA . ILE A 1 110 ? -1.954 3.541 -8.972 1.00 83.81 110 ILE A CA 1
ATOM 867 C C . ILE A 1 110 ? -1.066 4.781 -8.811 1.00 83.81 110 ILE A C 1
ATOM 869 O O . ILE A 1 110 ? -0.309 5.107 -9.724 1.00 83.81 110 ILE A O 1
ATOM 873 N N . LEU A 1 111 ? -1.107 5.446 -7.651 1.00 82.69 111 LEU A N 1
ATOM 874 C CA . LEU A 1 111 ? -0.256 6.610 -7.384 1.00 82.69 111 LEU A CA 1
ATOM 875 C C . LEU A 1 111 ? 1.234 6.262 -7.479 1.00 82.69 111 LEU A C 1
ATOM 877 O O . LEU A 1 111 ? 2.004 7.019 -8.064 1.00 82.69 111 LEU A O 1
ATOM 881 N N . LEU A 1 112 ? 1.644 5.114 -6.944 1.00 80.12 112 LEU A N 1
ATOM 882 C CA . LEU A 1 112 ? 3.041 4.677 -6.967 1.00 80.12 112 LEU A CA 1
ATOM 883 C C . LEU A 1 112 ? 3.520 4.308 -8.368 1.00 80.12 112 LEU A C 1
ATOM 885 O O . LEU A 1 112 ? 4.633 4.678 -8.730 1.00 80.12 112 LEU A O 1
ATOM 889 N N . TYR A 1 113 ? 2.685 3.643 -9.167 1.00 80.38 113 TYR A N 1
ATOM 890 C CA . TYR A 1 113 ? 3.002 3.359 -10.565 1.00 80.38 113 TYR A CA 1
ATOM 891 C C . TYR A 1 113 ? 3.128 4.642 -11.388 1.00 80.38 113 TYR A C 1
ATOM 893 O O . TYR A 1 113 ? 4.101 4.789 -12.123 1.00 80.38 113 TYR A O 1
ATOM 901 N N . ILE A 1 114 ? 2.204 5.598 -11.227 1.00 82.81 114 ILE A N 1
ATOM 902 C CA . ILE A 1 114 ? 2.287 6.904 -11.902 1.00 82.81 114 ILE A CA 1
ATOM 903 C C . ILE A 1 114 ? 3.591 7.609 -11.522 1.00 82.81 114 ILE A C 1
ATOM 905 O O . ILE A 1 114 ? 4.312 8.085 -12.396 1.00 82.81 114 ILE A O 1
ATOM 909 N N . LEU A 1 115 ? 3.927 7.647 -10.232 1.00 78.50 115 LEU A N 1
ATOM 910 C CA . LEU A 1 115 ? 5.153 8.288 -9.762 1.00 78.50 115 LEU A CA 1
ATOM 911 C C . LEU A 1 115 ? 6.411 7.564 -10.251 1.00 78.50 115 LEU A C 1
ATOM 913 O O . LEU A 1 115 ? 7.350 8.229 -10.676 1.00 78.50 115 LEU A O 1
ATOM 917 N N . GLY A 1 116 ? 6.422 6.230 -10.263 1.00 77.06 116 GLY A N 1
ATOM 918 C CA . GLY A 1 116 ? 7.515 5.441 -10.833 1.00 77.06 116 GLY A CA 1
ATOM 919 C C . GLY A 1 116 ? 7.737 5.754 -12.315 1.00 77.06 116 GLY A C 1
ATOM 920 O O . GLY A 1 116 ? 8.872 5.972 -12.732 1.00 77.06 116 GLY A O 1
ATOM 921 N N . ILE A 1 117 ? 6.655 5.869 -13.091 1.00 78.12 117 ILE A N 1
ATOM 922 C CA . ILE A 1 117 ? 6.710 6.242 -14.512 1.00 78.12 117 ILE A CA 1
ATOM 923 C C . ILE A 1 117 ? 7.224 7.678 -14.691 1.00 78.12 117 ILE A C 1
ATOM 925 O O . ILE A 1 117 ? 8.046 7.919 -15.571 1.00 78.12 117 ILE A O 1
ATOM 929 N N . VAL A 1 118 ? 6.782 8.630 -13.862 1.00 81.12 118 VAL A N 1
ATOM 930 C CA . VAL A 1 118 ? 7.257 10.026 -13.911 1.00 81.12 118 VAL A CA 1
ATOM 931 C C . VAL A 1 118 ? 8.748 10.116 -13.587 1.00 81.12 118 VAL A C 1
ATOM 933 O O . VAL A 1 118 ? 9.479 10.827 -14.274 1.00 81.12 118 VAL A O 1
ATOM 936 N N . ILE A 1 119 ? 9.218 9.390 -12.571 1.00 76.56 119 ILE A N 1
ATOM 937 C CA . ILE A 1 119 ? 10.640 9.378 -12.211 1.00 76.56 119 ILE A CA 1
ATOM 938 C C . ILE A 1 119 ? 11.469 8.776 -13.352 1.00 76.56 119 ILE A C 1
ATOM 940 O O . ILE A 1 119 ? 12.513 9.325 -13.703 1.00 76.56 119 ILE A O 1
ATOM 944 N N . GLU A 1 120 ? 10.988 7.701 -13.977 1.00 73.44 120 GLU A N 1
ATOM 945 C CA . GLU A 1 120 ? 11.662 7.093 -15.125 1.00 73.44 120 GLU A CA 1
ATOM 946 C C . GLU A 1 120 ? 11.680 8.011 -16.353 1.00 73.44 120 GLU A C 1
ATOM 948 O O . GLU A 1 120 ? 12.695 8.121 -17.042 1.00 73.44 120 GLU A O 1
ATOM 953 N N . PHE A 1 121 ? 10.589 8.738 -16.595 1.00 76.25 121 PHE A N 1
ATOM 954 C CA . PHE A 1 121 ? 10.523 9.743 -17.653 1.00 76.25 121 PHE A CA 1
ATOM 955 C C . PHE A 1 121 ? 11.586 10.835 -17.469 1.00 76.25 121 PHE A C 1
ATOM 957 O O . PHE A 1 121 ? 12.247 11.226 -18.434 1.00 76.25 121 PHE A O 1
ATOM 964 N N . VAL A 1 122 ? 11.787 11.292 -16.227 1.00 77.88 122 VAL A N 1
ATOM 965 C CA . VAL A 1 122 ? 12.831 12.267 -15.880 1.00 77.88 122 VAL A CA 1
ATOM 966 C C . VAL A 1 122 ? 14.231 11.665 -16.037 1.00 77.88 122 VAL A C 1
ATOM 968 O O . VAL A 1 122 ? 15.109 12.331 -16.583 1.00 77.88 122 VAL A O 1
ATOM 971 N N . ARG A 1 123 ? 14.447 10.412 -15.612 1.00 73.19 123 ARG A N 1
ATOM 972 C CA . ARG A 1 123 ? 15.748 9.725 -15.719 1.00 73.19 123 ARG A CA 1
ATOM 973 C C . ARG A 1 123 ? 16.197 9.560 -17.170 1.00 73.19 123 ARG A C 1
ATOM 975 O O . ARG A 1 123 ? 17.358 9.807 -17.484 1.00 73.19 123 ARG A O 1
ATOM 982 N N . THR A 1 124 ? 15.279 9.161 -18.043 1.00 69.94 124 THR A N 1
ATOM 983 C CA . THR A 1 124 ? 15.587 8.783 -19.431 1.00 69.94 124 THR A CA 1
ATOM 984 C C . THR A 1 124 ? 15.440 9.964 -20.406 1.00 69.94 124 THR A C 1
ATOM 986 O O . THR A 1 124 ? 15.570 9.806 -21.619 1.00 69.94 124 THR A O 1
ATOM 989 N N . GLY A 1 125 ? 15.187 11.180 -19.900 1.00 65.38 125 GLY A N 1
ATOM 990 C CA . GLY A 1 125 ? 15.137 12.401 -20.715 1.00 65.38 125 GLY A CA 1
ATOM 991 C C . GLY A 1 125 ? 14.037 12.392 -21.782 1.00 65.38 125 GLY A C 1
ATOM 992 O O . GLY A 1 125 ? 14.201 13.005 -22.833 1.00 65.38 125 GLY A O 1
ATOM 993 N N . GLY A 1 126 ? 12.936 11.674 -21.538 1.00 66.38 126 GLY A N 1
ATOM 994 C CA . GLY A 1 126 ? 11.809 11.555 -22.470 1.00 66.38 126 GLY A CA 1
ATOM 995 C C . GLY A 1 126 ? 11.869 10.391 -23.467 1.00 66.38 126 GLY A C 1
ATOM 996 O O . GLY A 1 126 ? 10.881 10.159 -24.162 1.00 66.38 126 GLY A O 1
ATOM 997 N N . ASN A 1 127 ? 12.950 9.604 -23.509 1.00 62.56 127 ASN A N 1
ATOM 998 C CA . ASN A 1 127 ? 13.028 8.400 -24.349 1.00 62.56 127 ASN A CA 1
ATOM 999 C C . ASN A 1 127 ? 12.441 7.174 -23.635 1.00 62.56 127 ASN A C 1
ATOM 1001 O O . ASN A 1 127 ? 13.151 6.267 -23.206 1.00 62.56 127 ASN A O 1
ATOM 1005 N N . MET A 1 128 ? 11.117 7.132 -23.503 1.00 63.69 128 MET A N 1
ATOM 1006 C CA . MET A 1 128 ? 10.437 5.908 -23.077 1.00 63.69 128 MET A CA 1
ATOM 1007 C C . MET A 1 128 ? 10.563 4.887 -24.217 1.00 63.69 128 MET A C 1
ATOM 1009 O O . MET A 1 128 ? 10.093 5.153 -25.322 1.00 63.69 128 MET A O 1
ATOM 1013 N N . GLY A 1 129 ? 11.237 3.757 -23.987 1.00 61.97 129 GLY A N 1
ATOM 1014 C CA . GLY A 1 129 ? 11.378 2.707 -24.998 1.00 61.97 129 GLY A CA 1
ATOM 1015 C C . GLY A 1 129 ? 10.032 2.169 -25.500 1.00 61.97 129 GLY A C 1
ATOM 1016 O O . GLY A 1 129 ? 8.957 2.509 -25.001 1.00 61.97 129 GLY A O 1
ATOM 1017 N N . THR A 1 130 ? 10.079 1.320 -26.522 1.00 63.53 130 THR A N 1
ATOM 1018 C CA . THR A 1 130 ? 8.877 0.781 -27.168 1.00 63.53 130 THR A CA 1
ATOM 1019 C C . THR A 1 130 ? 8.073 -0.113 -26.229 1.00 63.53 130 THR A C 1
ATOM 1021 O O . THR A 1 130 ? 8.614 -1.036 -25.625 1.00 63.53 130 THR A O 1
ATOM 1024 N N . LEU A 1 131 ? 6.763 0.132 -26.152 1.00 67.12 131 LEU A N 1
ATOM 1025 C CA . LEU A 1 131 ? 5.838 -0.670 -25.356 1.00 67.12 131 LEU A CA 1
ATOM 1026 C C . LEU A 1 131 ? 5.684 -2.078 -25.970 1.00 67.12 131 LEU A C 1
ATOM 1028 O O . LEU A 1 131 ? 5.271 -2.179 -27.129 1.00 67.12 131 LEU A O 1
ATOM 1032 N N . PRO A 1 132 ? 5.960 -3.169 -25.232 1.00 67.62 132 PRO A N 1
ATOM 1033 C CA . PRO A 1 132 ? 5.728 -4.521 -25.733 1.00 67.62 132 PRO A CA 1
ATOM 1034 C C . PRO A 1 132 ? 4.235 -4.792 -25.960 1.00 67.62 132 PRO A C 1
ATOM 1036 O O . PRO A 1 132 ? 3.387 -4.339 -25.191 1.00 67.62 132 PRO A O 1
ATOM 1039 N N . ALA A 1 133 ? 3.901 -5.605 -26.966 1.00 70.25 133 ALA A N 1
ATOM 1040 C CA . ALA A 1 133 ? 2.511 -5.915 -27.327 1.00 70.25 133 ALA A CA 1
ATOM 1041 C C . ALA A 1 133 ? 1.692 -6.567 -26.187 1.00 70.25 133 ALA A C 1
ATOM 1043 O O . ALA A 1 133 ? 0.479 -6.390 -26.118 1.00 70.25 133 ALA A O 1
ATOM 1044 N N . ASN A 1 134 ? 2.354 -7.265 -25.254 1.00 75.56 134 ASN A N 1
ATOM 1045 C CA . ASN A 1 134 ? 1.718 -7.963 -24.126 1.00 75.56 134 ASN A CA 1
ATOM 1046 C C . ASN A 1 134 ? 1.695 -7.150 -22.816 1.00 75.56 134 ASN A C 1
ATOM 1048 O O . ASN A 1 134 ? 1.332 -7.685 -21.766 1.00 75.56 134 ASN A O 1
ATOM 1052 N N . PHE A 1 135 ? 2.072 -5.867 -22.864 1.00 76.06 135 PHE A N 1
ATOM 1053 C CA . PHE A 1 135 ? 2.229 -5.008 -21.688 1.00 76.06 135 PHE A CA 1
ATOM 1054 C C . PHE A 1 135 ? 0.980 -4.968 -20.797 1.00 76.06 135 PHE A C 1
ATOM 1056 O O . PHE A 1 135 ? 1.052 -5.251 -19.604 1.00 76.06 135 PHE A O 1
ATOM 1063 N N . TRP A 1 136 ? -0.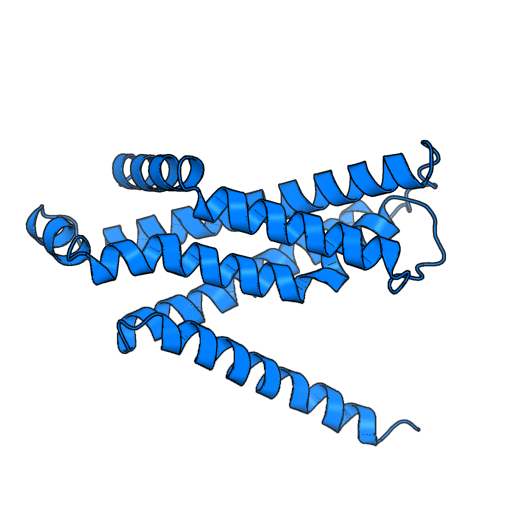181 -4.660 -21.380 1.00 77.88 136 TRP A N 1
ATOM 1064 C CA . TRP A 1 136 ? -1.416 -4.456 -20.620 1.00 77.88 136 TRP A CA 1
ATOM 1065 C C . TRP A 1 136 ? -1.876 -5.711 -19.877 1.00 77.88 136 TRP A C 1
ATOM 1067 O O . TRP A 1 136 ? -2.352 -5.609 -18.748 1.00 77.88 136 TRP A O 1
ATOM 1077 N N . GLY A 1 137 ? -1.698 -6.890 -20.481 1.00 81.06 137 GLY A N 1
ATOM 1078 C CA . GLY A 1 137 ? -2.050 -8.162 -19.853 1.00 81.06 137 GLY A CA 1
ATOM 1079 C C . GLY A 1 137 ? -1.151 -8.479 -18.659 1.00 81.06 137 GLY A C 1
ATOM 1080 O O . GLY A 1 137 ? -1.648 -8.783 -17.576 1.00 81.06 137 GLY A O 1
ATOM 1081 N N . GLN A 1 138 ? 0.167 -8.349 -18.829 1.00 79.94 138 GLN A N 1
ATOM 1082 C CA . GLN A 1 138 ? 1.126 -8.616 -17.752 1.00 79.94 138 GLN A CA 1
ATOM 1083 C C . GLN A 1 138 ? 1.019 -7.594 -16.615 1.00 79.94 138 GLN A C 1
ATOM 1085 O O . GLN A 1 138 ? 0.996 -7.978 -15.445 1.00 79.94 138 GLN A O 1
ATOM 1090 N N . PHE A 1 139 ? 0.865 -6.310 -16.947 1.00 82.25 139 PHE A N 1
ATOM 1091 C CA . PHE A 1 139 ? 0.654 -5.256 -15.960 1.00 82.25 139 PHE A CA 1
ATOM 1092 C C . PHE A 1 139 ? -0.628 -5.482 -15.150 1.00 82.25 139 PHE A C 1
ATOM 1094 O O . PHE A 1 139 ? -0.594 -5.391 -13.925 1.00 82.25 139 PHE A O 1
ATOM 1101 N N . ALA A 1 140 ? -1.745 -5.825 -15.801 1.00 84.44 140 ALA A N 1
ATOM 1102 C CA . ALA A 1 140 ? -3.008 -6.070 -15.107 1.00 84.44 140 ALA A CA 1
ATOM 1103 C C . ALA A 1 140 ? -2.911 -7.246 -14.122 1.00 84.44 140 ALA A C 1
ATOM 1105 O O . ALA A 1 140 ? -3.404 -7.145 -12.998 1.00 84.44 140 ALA A O 1
ATOM 1106 N N . ILE A 1 141 ? -2.245 -8.338 -14.510 1.00 84.56 141 ILE A N 1
ATOM 1107 C CA . ILE A 1 141 ? -2.045 -9.501 -13.633 1.00 84.56 141 ILE A CA 1
ATOM 1108 C C . ILE A 1 141 ? -1.177 -9.124 -12.428 1.00 84.56 141 ILE A C 1
ATOM 1110 O O . ILE A 1 141 ? -1.567 -9.404 -11.294 1.00 84.56 141 ILE A O 1
ATOM 1114 N N . LEU A 1 142 ? -0.043 -8.448 -12.651 1.00 83.31 142 LEU A N 1
ATOM 1115 C CA . LEU A 1 142 ? 0.841 -7.984 -11.575 1.00 83.31 142 LEU A CA 1
ATOM 1116 C C . LEU A 1 142 ? 0.112 -7.032 -10.621 1.00 83.31 142 LEU A C 1
ATOM 1118 O O . LEU A 1 142 ? 0.184 -7.205 -9.406 1.00 83.31 142 LEU A O 1
ATOM 1122 N N . PHE A 1 143 ? -0.648 -6.080 -11.162 1.00 84.69 143 PHE A N 1
ATOM 1123 C CA . PHE A 1 143 ? -1.441 -5.134 -10.385 1.00 84.69 143 PHE A CA 1
ATOM 1124 C C . PHE A 1 143 ? -2.462 -5.847 -9.490 1.00 84.69 143 PHE A C 1
ATOM 1126 O O . PHE A 1 143 ? -2.521 -5.599 -8.284 1.00 84.69 143 PHE A O 1
ATOM 1133 N N . VAL A 1 144 ? -3.244 -6.769 -10.058 1.00 86.62 144 VAL A N 1
ATOM 1134 C CA . VAL A 1 144 ? -4.252 -7.532 -9.307 1.00 86.62 144 VAL A CA 1
ATOM 1135 C C . VAL A 1 144 ? -3.592 -8.396 -8.234 1.00 86.62 144 VAL A C 1
ATOM 1137 O O . VAL A 1 144 ? -4.064 -8.421 -7.095 1.00 86.62 144 VAL A O 1
ATOM 1140 N N . MET A 1 145 ? -2.483 -9.060 -8.562 1.00 85.94 145 MET A N 1
ATOM 1141 C CA . MET A 1 145 ? -1.741 -9.886 -7.612 1.00 85.94 145 MET A CA 1
ATOM 1142 C C . MET A 1 145 ? -1.220 -9.054 -6.437 1.00 85.94 145 MET A C 1
ATOM 1144 O O . MET A 1 145 ? -1.414 -9.440 -5.286 1.00 85.94 145 MET A O 1
ATOM 1148 N N . GLN A 1 146 ? -0.632 -7.884 -6.700 1.00 83.12 146 GLN A N 1
ATOM 1149 C CA . GLN A 1 146 ? -0.148 -6.986 -5.650 1.00 83.12 146 GLN A CA 1
ATOM 1150 C C . GLN A 1 146 ? -1.287 -6.499 -4.748 1.00 83.12 146 GLN A C 1
ATOM 1152 O O . GLN A 1 146 ? -1.177 -6.599 -3.525 1.00 83.12 146 GLN A O 1
ATOM 1157 N N . VAL A 1 147 ? -2.417 -6.071 -5.321 1.00 84.06 147 VAL A N 1
ATOM 1158 C CA . VAL A 1 147 ? -3.582 -5.620 -4.541 1.00 84.06 147 VAL A CA 1
ATOM 1159 C C . VAL A 1 147 ? -4.128 -6.738 -3.645 1.00 84.06 147 VAL A C 1
ATOM 1161 O O . VAL A 1 147 ? -4.370 -6.499 -2.459 1.00 84.06 147 VAL A O 1
ATOM 1164 N N . ILE A 1 148 ? -4.289 -7.959 -4.168 1.00 86.69 148 ILE A N 1
ATOM 1165 C CA . ILE A 1 148 ? -4.808 -9.101 -3.394 1.00 86.69 148 ILE A CA 1
ATOM 1166 C C . ILE A 1 148 ? -3.830 -9.501 -2.285 1.00 86.69 148 ILE A C 1
ATOM 1168 O O . ILE A 1 148 ? -4.252 -9.685 -1.141 1.00 86.69 148 ILE A O 1
ATOM 1172 N N . CYS A 1 149 ? -2.533 -9.588 -2.586 1.00 83.31 149 CYS A N 1
ATOM 1173 C CA . CYS A 1 149 ? -1.506 -9.924 -1.600 1.00 83.31 149 CYS A CA 1
ATOM 1174 C C . CYS A 1 149 ? -1.476 -8.906 -0.453 1.00 83.31 149 CYS A C 1
ATOM 1176 O O . CYS A 1 149 ? -1.462 -9.282 0.720 1.00 83.31 149 CYS A O 1
ATOM 1178 N N . THR A 1 150 ? -1.519 -7.610 -0.762 1.00 80.25 150 THR A N 1
ATOM 1179 C CA . THR A 1 150 ? -1.534 -6.562 0.267 1.00 80.25 150 THR A CA 1
ATOM 1180 C C . THR A 1 150 ? -2.836 -6.559 1.066 1.00 80.25 150 THR A C 1
ATOM 1182 O O . THR A 1 150 ? -2.814 -6.314 2.274 1.00 80.25 150 THR A O 1
ATOM 1185 N N . TYR A 1 151 ? -3.964 -6.894 0.437 1.00 83.06 151 TYR A N 1
ATOM 1186 C CA . TYR A 1 151 ? -5.234 -7.043 1.144 1.00 83.06 151 TYR A CA 1
ATOM 1187 C C . TYR A 1 151 ? -5.232 -8.249 2.096 1.00 83.06 151 TYR A C 1
ATOM 1189 O O . TYR A 1 151 ? -5.725 -8.147 3.219 1.00 83.06 151 TYR A O 1
ATOM 1197 N N . ALA A 1 152 ? -4.618 -9.370 1.705 1.00 83.81 152 ALA A N 1
ATOM 1198 C CA . ALA A 1 152 ? -4.456 -10.531 2.579 1.00 83.81 152 ALA A CA 1
ATOM 1199 C C . ALA A 1 152 ? -3.631 -10.186 3.832 1.00 83.81 152 ALA A C 1
ATOM 1201 O O . ALA A 1 152 ? -4.026 -10.520 4.951 1.00 83.81 152 ALA A O 1
ATOM 1202 N N . TRP A 1 153 ? -2.540 -9.435 3.662 1.00 77.06 153 TRP A N 1
ATOM 1203 C CA . TRP A 1 153 ? -1.754 -8.917 4.782 1.00 77.06 153 TRP A CA 1
ATOM 1204 C C . TRP A 1 153 ? -2.558 -8.006 5.701 1.00 77.06 153 TRP A C 1
ATOM 1206 O O . TRP A 1 153 ? -2.468 -8.136 6.921 1.00 77.06 153 TRP A O 1
ATOM 1216 N N . TYR A 1 154 ? -3.383 -7.128 5.132 1.00 78.75 154 TYR A N 1
ATOM 1217 C CA . TYR A 1 154 ? -4.284 -6.294 5.918 1.00 78.75 154 TYR A CA 1
ATOM 1218 C C . TYR A 1 154 ? -5.248 -7.123 6.784 1.00 78.75 154 TYR A C 1
ATOM 1220 O O . TYR A 1 154 ? -5.460 -6.807 7.957 1.00 78.75 154 TYR A O 1
ATOM 1228 N N . CYS A 1 155 ? -5.809 -8.206 6.245 1.00 80.25 155 CYS A N 1
ATOM 1229 C CA . CYS A 1 155 ? -6.683 -9.090 7.016 1.00 80.25 155 CYS A CA 1
ATOM 1230 C C . CYS A 1 155 ? -5.955 -9.696 8.227 1.00 80.25 155 CYS A C 1
ATOM 1232 O O . CYS A 1 155 ? -6.501 -9.695 9.334 1.00 80.25 155 CYS A O 1
ATOM 1234 N N . ILE A 1 156 ? -4.712 -10.154 8.042 1.00 80.31 156 ILE A N 1
ATOM 1235 C CA . ILE A 1 156 ? -3.882 -10.718 9.119 1.00 80.31 156 ILE A CA 1
ATOM 1236 C C . ILE A 1 156 ? -3.604 -9.659 10.193 1.00 80.31 156 ILE A C 1
ATOM 1238 O O . ILE A 1 156 ? -3.805 -9.904 11.383 1.00 80.31 156 ILE A O 1
ATOM 1242 N N . THR A 1 157 ? -3.189 -8.458 9.793 1.00 75.88 157 THR A N 1
ATOM 1243 C CA . THR A 1 157 ? -2.780 -7.405 10.736 1.00 75.88 157 THR A CA 1
ATOM 1244 C C . THR A 1 157 ? -3.973 -6.837 11.495 1.00 75.88 157 THR A C 1
ATOM 1246 O O . THR A 1 157 ? -3.885 -6.608 12.702 1.00 75.88 157 THR A O 1
ATOM 1249 N N . SER A 1 158 ? -5.125 -6.707 10.832 1.00 75.81 158 SER A N 1
ATOM 1250 C CA . SER A 1 158 ? -6.392 -6.356 11.477 1.00 75.81 158 SER A CA 1
ATOM 1251 C C . SER A 1 158 ? -6.819 -7.408 12.504 1.00 75.81 158 SER A C 1
ATOM 1253 O O . SER A 1 158 ? -7.342 -7.049 13.561 1.00 75.81 158 SER A O 1
ATOM 1255 N N . PHE A 1 159 ? -6.607 -8.696 12.218 1.00 79.50 159 PHE A N 1
ATOM 1256 C CA . PHE A 1 159 ? -6.925 -9.779 13.149 1.00 79.50 159 PHE A CA 1
ATOM 1257 C C . PHE A 1 159 ? -6.021 -9.751 14.391 1.00 79.50 159 PHE A C 1
ATOM 1259 O O . PHE A 1 159 ? -6.516 -9.810 15.518 1.00 79.50 159 PHE A O 1
ATOM 1266 N N . VAL A 1 160 ? -4.711 -9.567 14.204 1.00 79.06 160 VAL A N 1
ATOM 1267 C CA . VAL A 1 160 ? -3.742 -9.430 15.308 1.00 79.06 160 VAL A CA 1
ATOM 1268 C C . VAL A 1 160 ? -4.051 -8.204 16.169 1.00 79.06 160 VAL A C 1
ATOM 1270 O O . VAL A 1 160 ? -4.136 -8.306 17.394 1.00 79.06 160 VAL A O 1
ATOM 1273 N N . LEU A 1 161 ? -4.278 -7.047 15.542 1.00 75.44 161 LEU A N 1
ATOM 1274 C CA . LEU A 1 161 ? -4.606 -5.804 16.242 1.00 75.44 161 LEU A CA 1
ATOM 1275 C C . LEU A 1 161 ? -5.883 -5.958 17.084 1.00 75.44 161 LEU A C 1
ATOM 1277 O O . LEU A 1 161 ? -5.969 -5.416 18.186 1.00 75.44 161 LEU A O 1
ATOM 1281 N N . TYR A 1 162 ? -6.859 -6.725 16.597 1.00 73.31 162 TYR A N 1
ATOM 1282 C CA . TYR A 1 162 ? -8.080 -7.016 17.340 1.00 73.31 162 TYR A CA 1
ATOM 1283 C C . TYR A 1 162 ? -7.828 -7.878 18.585 1.00 73.31 162 TYR A C 1
ATOM 1285 O O . TYR A 1 162 ? -8.348 -7.556 19.657 1.00 73.31 162 TYR A O 1
ATOM 1293 N N . LEU A 1 163 ? -7.031 -8.945 18.458 1.00 76.56 163 LEU A N 1
ATOM 1294 C CA . LEU A 1 163 ? -6.728 -9.853 19.569 1.00 76.56 163 LEU A CA 1
ATOM 1295 C C . LEU A 1 163 ? -5.894 -9.175 20.654 1.00 76.56 163 LEU A C 1
ATOM 1297 O O . LEU A 1 163 ? -6.179 -9.329 21.840 1.00 76.56 163 LEU A O 1
ATOM 1301 N N . THR A 1 164 ? -4.868 -8.426 20.257 1.00 76.12 164 THR A N 1
ATOM 1302 C CA . THR A 1 164 ? -3.883 -7.905 21.210 1.00 76.12 164 THR A CA 1
ATOM 1303 C C . THR A 1 164 ? -4.177 -6.477 21.660 1.00 76.12 164 THR A C 1
ATOM 1305 O O . THR A 1 164 ? -3.661 -6.050 22.690 1.00 76.12 164 THR A O 1
ATOM 1308 N N . ARG A 1 165 ? -4.983 -5.715 20.901 1.00 70.75 165 ARG A N 1
ATOM 1309 C CA . ARG A 1 165 ? -5.218 -4.268 21.101 1.00 70.75 165 ARG A CA 1
ATOM 1310 C C . ARG A 1 165 ? -3.928 -3.451 21.253 1.00 70.75 165 ARG A C 1
ATOM 1312 O O . ARG A 1 165 ? -3.932 -2.383 21.855 1.00 70.75 165 ARG A O 1
ATOM 1319 N N . ASN A 1 166 ? -2.821 -3.955 20.710 1.00 70.62 166 ASN A N 1
ATOM 1320 C CA . ASN A 1 166 ? -1.496 -3.369 20.849 1.00 70.62 166 ASN A CA 1
ATOM 1321 C C . ASN A 1 166 ? -0.840 -3.229 19.474 1.00 70.62 166 ASN A C 1
ATOM 1323 O O . ASN A 1 166 ? -0.675 -4.208 18.746 1.00 70.62 166 ASN A O 1
ATOM 1327 N N . TYR A 1 167 ? -0.435 -2.004 19.154 1.00 68.00 167 TYR A N 1
ATOM 1328 C CA . TYR A 1 167 ? 0.220 -1.638 17.902 1.00 68.00 167 TYR A CA 1
ATOM 1329 C C . TYR A 1 167 ? 1.571 -2.316 17.716 1.00 68.00 167 TYR A C 1
ATOM 1331 O O . TYR A 1 167 ? 1.884 -2.764 16.616 1.00 68.00 167 TYR A O 1
ATOM 1339 N N . SER A 1 168 ? 2.364 -2.431 18.783 1.00 71.12 168 SER A N 1
ATOM 1340 C CA . SER A 1 168 ? 3.717 -2.987 18.700 1.00 71.12 168 SER A CA 1
ATOM 1341 C C . SER A 1 168 ? 3.699 -4.449 18.254 1.00 71.12 168 SER A C 1
ATOM 1343 O O . SER A 1 168 ? 4.584 -4.894 17.530 1.00 71.12 168 SER A O 1
ATOM 1345 N N . VAL A 1 169 ? 2.649 -5.190 18.619 1.00 74.12 169 VAL A N 1
ATOM 1346 C CA . VAL A 1 169 ? 2.506 -6.606 18.258 1.00 74.12 169 VAL A CA 1
ATOM 1347 C C . VAL A 1 169 ? 2.184 -6.786 16.774 1.00 74.12 169 VAL A C 1
ATOM 1349 O O . VAL A 1 169 ? 2.602 -7.778 16.181 1.00 74.12 169 VAL A O 1
ATOM 1352 N N . VAL A 1 170 ? 1.552 -5.803 16.127 1.00 71.12 170 VAL A N 1
ATOM 1353 C CA . VAL A 1 170 ? 1.358 -5.817 14.666 1.00 71.12 170 VAL A CA 1
ATOM 1354 C C . VAL A 1 170 ? 2.698 -5.717 13.932 1.00 71.12 170 VAL A C 1
ATOM 1356 O O . VAL A 1 170 ? 2.941 -6.463 12.989 1.00 71.12 170 VAL A O 1
ATOM 1359 N N . PHE A 1 171 ? 3.616 -4.867 14.402 1.00 71.69 171 PHE A N 1
ATOM 1360 C CA . PHE A 1 171 ? 4.953 -4.766 13.806 1.00 71.69 171 PHE A CA 1
ATOM 1361 C C . PHE A 1 171 ? 5.795 -6.026 14.035 1.00 71.69 171 PHE A C 1
ATOM 1363 O O . PHE A 1 171 ? 6.472 -6.489 13.119 1.00 71.69 171 PHE A O 1
ATOM 1370 N N . ILE A 1 172 ? 5.723 -6.614 15.233 1.00 77.44 172 ILE A N 1
ATOM 1371 C CA . ILE A 1 172 ? 6.442 -7.858 15.547 1.00 77.44 172 ILE A CA 1
ATOM 1372 C C . ILE A 1 172 ? 5.911 -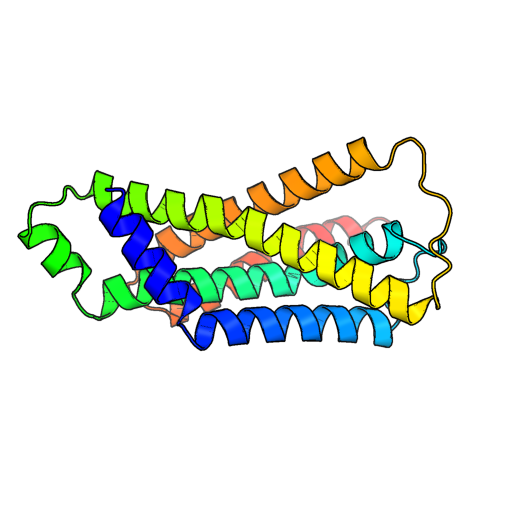9.016 14.698 1.00 77.44 172 ILE A C 1
ATOM 1374 O O . ILE A 1 172 ? 6.697 -9.750 14.106 1.00 77.44 172 ILE A O 1
ATOM 1378 N N . THR A 1 173 ? 4.587 -9.168 14.601 1.00 76.69 173 THR A N 1
ATOM 1379 C CA . THR A 1 173 ? 3.979 -10.219 13.770 1.00 76.69 173 THR A CA 1
ATOM 1380 C C . THR A 1 173 ? 4.341 -10.050 12.303 1.00 76.69 173 THR A C 1
ATOM 1382 O O . THR A 1 173 ? 4.698 -11.037 11.672 1.00 76.69 173 THR A O 1
ATOM 1385 N N . TYR A 1 174 ? 4.375 -8.820 11.784 1.00 73.94 174 TYR A N 1
ATOM 1386 C CA . TYR A 1 174 ? 4.855 -8.564 10.428 1.00 73.94 174 TYR A CA 1
ATOM 1387 C C . TYR A 1 174 ? 6.291 -9.063 10.206 1.00 73.94 174 TYR A C 1
ATOM 1389 O O . TYR A 1 174 ? 6.528 -9.822 9.267 1.00 73.94 174 TYR A O 1
ATOM 1397 N N . ILE A 1 175 ? 7.239 -8.689 11.075 1.00 76.38 175 ILE A N 1
ATOM 1398 C CA . ILE A 1 175 ? 8.645 -9.115 10.947 1.00 76.38 175 ILE A CA 1
ATOM 1399 C C . ILE A 1 175 ? 8.754 -10.641 11.032 1.00 76.38 175 ILE A C 1
ATOM 1401 O O . ILE A 1 175 ? 9.433 -11.255 10.213 1.00 76.38 175 ILE A O 1
ATOM 1405 N N . MET A 1 176 ? 8.047 -11.264 11.977 1.00 78.44 176 MET A N 1
ATOM 1406 C CA . MET A 1 176 ? 8.066 -12.719 12.150 1.00 78.44 176 MET A CA 1
ATOM 1407 C C . MET A 1 176 ? 7.498 -13.445 10.930 1.00 78.44 176 MET A C 1
ATOM 1409 O O . MET A 1 176 ? 8.110 -14.393 10.446 1.00 78.44 176 MET A O 1
ATOM 1413 N N . THR A 1 177 ? 6.360 -12.997 10.396 1.00 73.81 177 THR A N 1
ATOM 1414 C CA . THR A 1 177 ? 5.755 -13.614 9.211 1.00 73.81 177 THR A CA 1
ATOM 1415 C C . THR A 1 177 ? 6.592 -13.359 7.954 1.00 73.81 177 THR A C 1
ATOM 1417 O O . THR A 1 177 ? 6.709 -14.258 7.128 1.00 73.81 177 THR A O 1
ATOM 1420 N N . TYR A 1 178 ? 7.232 -12.192 7.824 1.00 74.12 178 TYR A N 1
ATOM 1421 C CA . TYR A 1 178 ? 8.173 -11.911 6.735 1.00 74.12 178 TYR A CA 1
ATOM 1422 C C . TYR A 1 178 ? 9.385 -12.854 6.765 1.00 74.12 178 TYR A C 1
ATOM 1424 O O . TYR A 1 178 ? 9.709 -13.464 5.749 1.00 74.12 178 TYR A O 1
ATOM 1432 N N . ILE A 1 179 ? 10.015 -13.034 7.934 1.00 77.56 179 ILE A N 1
ATOM 1433 C CA . ILE A 1 179 ? 11.129 -13.981 8.108 1.00 77.56 179 ILE A CA 1
ATOM 1434 C C . ILE A 1 179 ? 10.669 -15.402 7.768 1.00 77.56 179 ILE A C 1
ATOM 1436 O O . ILE A 1 179 ? 11.341 -16.108 7.021 1.00 77.56 179 ILE A O 1
ATOM 1440 N N . LEU A 1 180 ? 9.500 -15.806 8.266 1.00 76.00 180 LEU A N 1
ATOM 1441 C CA . LEU A 1 180 ? 8.970 -17.154 8.074 1.00 76.00 180 LEU A CA 1
ATOM 1442 C C . LEU A 1 180 ? 8.633 -17.454 6.606 1.00 76.00 180 LEU A C 1
ATOM 1444 O O . LEU A 1 180 ? 8.886 -18.561 6.144 1.00 76.00 180 LEU A O 1
ATOM 1448 N N . LEU A 1 181 ? 8.125 -16.468 5.861 1.00 73.25 181 LEU A N 1
ATOM 1449 C CA . LEU A 1 181 ? 7.902 -16.571 4.413 1.00 73.25 181 LEU A CA 1
ATOM 1450 C C . LEU A 1 181 ? 9.209 -16.533 3.603 1.00 73.25 181 LEU A C 1
ATOM 1452 O O . LEU A 1 181 ? 9.246 -17.068 2.498 1.00 73.25 181 LEU A O 1
ATOM 1456 N N . GLY A 1 182 ? 10.281 -15.949 4.147 1.00 66.75 182 GLY A N 1
ATOM 1457 C CA . GLY A 1 182 ? 11.616 -15.963 3.541 1.00 66.75 182 GLY A CA 1
ATOM 1458 C C . GLY A 1 182 ? 12.351 -17.302 3.681 1.00 66.75 182 GLY A C 1
ATOM 1459 O O . GLY A 1 182 ? 13.077 -17.691 2.767 1.00 66.75 182 GLY A O 1
ATOM 1460 N N . LEU A 1 183 ? 12.125 -18.047 4.770 1.00 72.50 183 LEU A N 1
ATOM 1461 C CA . LEU A 1 183 ? 12.743 -19.361 5.010 1.00 72.50 183 LEU A CA 1
ATOM 1462 C C . LEU A 1 183 ? 12.578 -20.370 3.856 1.00 72.50 183 LEU A C 1
ATOM 1464 O O . LEU A 1 183 ? 13.588 -20.942 3.452 1.00 72.50 183 LEU A O 1
ATOM 1468 N N . PRO A 1 184 ? 11.380 -20.601 3.278 1.00 66.62 184 PRO A N 1
ATOM 1469 C CA . PRO A 1 184 ? 11.239 -21.562 2.188 1.00 66.62 184 PRO A CA 1
ATOM 1470 C C . PRO A 1 184 ? 12.024 -21.158 0.937 1.00 66.62 184 PRO A C 1
ATOM 1472 O O . PRO A 1 184 ? 12.564 -22.036 0.278 1.00 66.62 184 PRO A O 1
ATOM 1475 N N . SER A 1 185 ? 12.165 -19.862 0.634 1.00 62.66 185 SER A N 1
ATOM 1476 C CA . SER A 1 185 ? 12.992 -19.426 -0.503 1.00 62.66 185 SER A C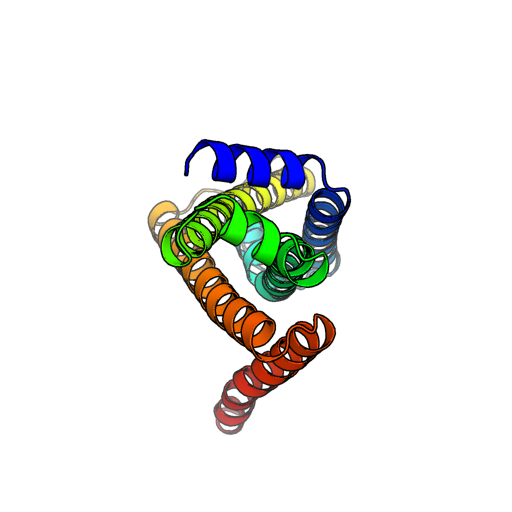A 1
ATOM 1477 C C . SER A 1 185 ? 14.473 -19.758 -0.301 1.00 62.66 185 SER A C 1
ATOM 1479 O O . SER A 1 185 ? 15.120 -20.245 -1.217 1.00 62.66 185 SER A O 1
ATOM 1481 N N . GLN A 1 186 ? 14.978 -19.609 0.926 1.00 61.44 186 GLN A N 1
ATOM 1482 C CA . GLN A 1 186 ? 16.370 -19.911 1.276 1.00 61.44 186 GLN A CA 1
ATOM 1483 C C . GLN A 1 186 ? 16.643 -21.416 1.387 1.00 61.44 186 GLN A C 1
ATOM 1485 O O . GLN A 1 186 ? 17.765 -21.857 1.168 1.00 61.44 186 GLN A O 1
ATOM 1490 N N . MET A 1 187 ? 15.628 -22.209 1.737 1.00 58.53 187 MET A N 1
ATOM 1491 C CA . MET A 1 187 ? 15.741 -23.668 1.810 1.00 58.53 187 MET A CA 1
ATOM 1492 C C . MET A 1 187 ? 15.603 -24.341 0.440 1.00 58.53 187 MET A C 1
ATOM 1494 O O . MET A 1 187 ? 16.188 -25.399 0.228 1.00 58.53 187 MET A O 1
ATOM 1498 N N . VAL A 1 188 ? 14.838 -23.751 -0.484 1.00 58.38 188 VAL A N 1
ATOM 1499 C CA . VAL A 1 188 ? 14.668 -24.271 -1.850 1.00 58.38 188 VAL A CA 1
ATOM 1500 C C . VAL A 1 188 ? 15.876 -23.939 -2.736 1.00 58.38 188 VAL A C 1
ATOM 1502 O O . VAL A 1 188 ? 16.243 -24.773 -3.559 1.00 58.38 188 VAL A O 1
ATOM 1505 N N . ASP A 1 189 ? 16.554 -22.807 -2.513 1.00 53.59 189 ASP A N 1
ATOM 1506 C CA . ASP A 1 189 ? 17.799 -22.450 -3.222 1.00 53.59 189 ASP A CA 1
ATOM 1507 C C . ASP A 1 189 ? 19.043 -23.221 -2.743 1.00 53.59 189 ASP A C 1
ATOM 1509 O O . ASP A 1 189 ? 20.104 -23.117 -3.341 1.00 53.59 189 ASP A O 1
ATOM 1513 N N . ALA A 1 190 ? 18.943 -24.045 -1.695 1.00 52.47 190 ALA A N 1
ATOM 1514 C CA . ALA A 1 190 ? 20.084 -24.812 -1.184 1.00 52.47 190 ALA A CA 1
ATOM 1515 C C . ALA A 1 190 ? 20.446 -26.058 -2.027 1.00 52.47 190 ALA A C 1
ATOM 1517 O O . ALA A 1 190 ? 21.325 -26.817 -1.625 1.00 52.47 190 ALA A O 1
ATOM 1518 N N . ASN A 1 191 ? 19.764 -26.305 -3.155 1.00 50.72 191 ASN A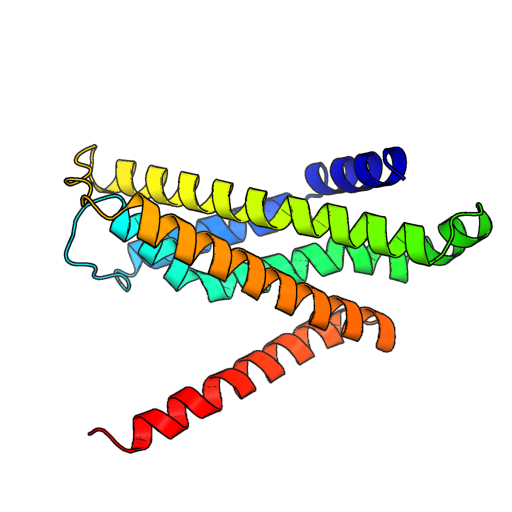 N 1
ATOM 1519 C CA . ASN A 1 191 ? 19.968 -27.498 -3.994 1.00 50.72 191 ASN A CA 1
ATOM 1520 C C . ASN A 1 191 ? 20.166 -27.219 -5.498 1.00 50.72 191 ASN A C 1
ATOM 1522 O O . ASN A 1 191 ? 20.178 -28.176 -6.270 1.00 50.72 191 ASN A O 1
ATOM 1526 N N . ASN A 1 192 ? 20.352 -25.967 -5.926 1.00 50.41 192 ASN A N 1
ATOM 1527 C CA . ASN A 1 192 ? 20.783 -25.651 -7.293 1.00 50.41 192 ASN A CA 1
ATOM 1528 C C . ASN A 1 192 ? 21.989 -24.694 -7.242 1.00 50.41 192 ASN A C 1
ATOM 1530 O O . ASN A 1 192 ? 21.804 -23.483 -7.209 1.00 50.41 192 ASN A O 1
ATOM 1534 N N . GLU A 1 193 ? 23.181 -25.305 -7.287 1.00 37.06 193 GLU A N 1
ATOM 1535 C CA . GLU A 1 193 ? 24.561 -24.759 -7.247 1.00 37.06 193 GLU A CA 1
ATOM 1536 C C . GLU A 1 193 ? 25.216 -24.591 -5.865 1.00 37.06 193 GLU A C 1
ATOM 1538 O O . GLU A 1 193 ? 24.950 -23.609 -5.139 1.00 37.06 193 GLU A O 1
#

pLDDT: mean 71.61, std 9.19, range [37.06, 86.69]

Sequence (193 aa):
MFNSIKADYYRLFRSVGFWGVQAFCIFGILLAIFTSKVVSSDNGIFFAIDVVSYNSGMLFIACNVMTSLLLGVDLNDKLYHNNLTTGKTRTQYYFSKALVIGSLLPMQFILLYILGIVIEFVRTGGNMGTLPANFWGQFAILFVMQVICTYAWYCITSFVLYLTRNYSVVFITYIMTYILLGLPSQMVDANNE

Organism: Streptococcus sanguinis (NCBI:txid1305)